Protein AF-A0A3N5HEP1-F1 (afdb_monomer)

Mean predicted aligned error: 3.65 Å

Nearest PDB structures (foldseek):
  3ty1-assembly1_C  TM=8.102E-01  e=4.196E-09  Klebsiella pneumoniae subsp. pneumoniae MGH 78578
  8h0h-assembly2_B  TM=2.321E-01  e=2.088E+00  Mycobacterium tuberculosis H37Rv
  5hal-assembly1_A  TM=2.487E-01  e=8.938E+00  Burkholderia vietnamiensis G4

Structure (mmCIF, N/CA/C/O backbone):
data_AF-A0A3N5HEP1-F1
#
_entry.id   AF-A0A3N5HEP1-F1
#
loop_
_atom_site.group_PDB
_atom_site.id
_atom_site.type_symbol
_atom_site.label_atom_id
_atom_site.label_alt_id
_atom_site.label_comp_id
_atom_site.label_asym_id
_atom_site.label_entity_id
_atom_site.label_seq_id
_atom_site.pdbx_PDB_ins_code
_atom_site.Cartn_x
_atom_site.Cartn_y
_atom_site.Cartn_z
_atom_site.occupancy
_atom_site.B_iso_or_equiv
_atom_site.auth_seq_id
_atom_site.auth_comp_id
_atom_site.auth_asym_id
_atom_site.auth_atom_id
_atom_site.pdbx_PDB_model_num
ATOM 1 N N . MET A 1 1 ? -7.846 20.100 8.680 1.00 41.81 1 MET A N 1
ATOM 2 C CA . MET A 1 1 ? -7.422 21.389 8.091 1.00 41.81 1 MET A CA 1
ATOM 3 C C . MET A 1 1 ? -6.287 21.100 7.137 1.00 41.81 1 MET A C 1
ATOM 5 O O . MET A 1 1 ? -5.329 20.473 7.566 1.00 41.81 1 MET A O 1
ATOM 9 N N . ILE A 1 2 ? -6.387 21.535 5.883 1.00 49.50 2 ILE A N 1
ATOM 10 C CA . ILE A 1 2 ? -5.214 21.637 5.010 1.00 49.50 2 ILE A CA 1
ATOM 11 C C . ILE A 1 2 ? -4.422 22.823 5.558 1.00 49.50 2 ILE A C 1
ATOM 13 O O . ILE A 1 2 ? -4.909 23.950 5.523 1.00 49.50 2 ILE A O 1
ATOM 17 N N . GLY A 1 3 ? -3.290 22.565 6.209 1.00 55.59 3 GLY A N 1
ATOM 18 C CA . GLY A 1 3 ? -2.446 23.644 6.713 1.00 55.59 3 GLY A CA 1
ATOM 19 C C . GLY A 1 3 ? -1.835 24.398 5.536 1.00 55.59 3 GLY A C 1
ATOM 20 O O . GLY A 1 3 ? -1.361 23.769 4.599 1.00 55.59 3 GLY A O 1
ATOM 21 N N . GLU A 1 4 ? -1.785 25.727 5.610 1.00 66.06 4 GLU A N 1
ATOM 22 C CA . GLU A 1 4 ? -1.248 26.642 4.581 1.00 66.06 4 GLU A CA 1
ATOM 23 C C . GLU A 1 4 ? 0.188 26.305 4.105 1.00 66.06 4 GLU A C 1
ATOM 25 O O . GLU A 1 4 ? 0.652 26.819 3.094 1.00 66.06 4 GLU A O 1
ATOM 30 N N . LYS A 1 5 ? 0.895 25.414 4.817 1.00 81.62 5 LYS A N 1
ATOM 31 C CA . LYS A 1 5 ? 2.284 25.003 4.559 1.00 81.62 5 LYS A CA 1
ATOM 32 C C . LYS A 1 5 ? 2.476 23.497 4.332 1.00 81.62 5 LYS A C 1
ATOM 34 O O . LYS A 1 5 ? 3.601 23.022 4.427 1.00 81.62 5 LYS A O 1
ATOM 39 N N . SER A 1 6 ? 1.415 22.721 4.100 1.00 87.88 6 SER A N 1
ATOM 40 C CA . SER A 1 6 ? 1.528 21.273 3.874 1.00 87.88 6 SER A CA 1
ATOM 41 C C . SER A 1 6 ? 0.640 20.823 2.722 1.00 87.88 6 SER A C 1
ATOM 43 O O . SER A 1 6 ? -0.542 21.152 2.683 1.00 87.88 6 SER A O 1
ATOM 45 N N . ALA A 1 7 ? 1.198 20.009 1.825 1.00 94.19 7 ALA A N 1
ATOM 46 C CA . ALA A 1 7 ? 0.461 19.344 0.750 1.00 94.19 7 ALA A CA 1
ATOM 47 C C . ALA A 1 7 ? -0.065 17.951 1.165 1.00 94.19 7 ALA A C 1
ATOM 49 O O . ALA A 1 7 ? -0.335 17.100 0.317 1.00 94.19 7 ALA A O 1
ATOM 50 N N . LEU A 1 8 ? -0.208 17.710 2.476 1.00 95.88 8 LEU A N 1
ATOM 51 C CA . LEU A 1 8 ? -0.770 16.485 3.040 1.00 95.88 8 LEU A CA 1
ATOM 52 C C . LEU A 1 8 ? -2.201 16.702 3.541 1.00 95.88 8 LEU A C 1
ATOM 54 O O . LEU A 1 8 ? -2.513 17.708 4.180 1.00 95.88 8 LEU A O 1
ATOM 58 N N . LEU A 1 9 ? -3.037 15.693 3.332 1.00 95.38 9 LEU A N 1
ATOM 59 C CA . LEU A 1 9 ? -4.421 15.613 3.775 1.00 95.38 9 LEU A CA 1
ATOM 60 C C . LEU A 1 9 ? -4.549 14.547 4.862 1.00 95.38 9 LEU A C 1
ATOM 62 O O . LEU A 1 9 ? -4.131 13.407 4.662 1.00 95.38 9 LEU A O 1
ATOM 66 N N . ASP A 1 10 ? -5.155 14.903 5.992 1.00 96.00 10 ASP A N 1
ATOM 67 C CA . ASP A 1 10 ? -5.641 13.925 6.965 1.00 96.00 10 ASP A CA 1
ATOM 68 C C . ASP A 1 10 ? -7.043 13.463 6.547 1.00 96.00 10 ASP A C 1
ATOM 70 O O . ASP A 1 10 ? -7.948 14.280 6.354 1.00 96.00 10 ASP A O 1
ATOM 74 N N . VAL A 1 11 ? -7.223 12.152 6.414 1.00 96.50 11 VAL A N 1
ATOM 75 C CA . VAL A 1 11 ? -8.474 11.514 6.000 1.00 96.50 11 VAL A CA 1
ATOM 76 C C . VAL A 1 11 ? -8.867 10.494 7.065 1.00 96.50 11 VAL A C 1
ATOM 78 O O . VAL A 1 11 ? -8.075 9.636 7.446 1.00 96.50 11 VAL A O 1
ATOM 81 N N . SER A 1 12 ? -10.106 10.578 7.544 1.00 96.69 12 SER A N 1
ATOM 82 C CA . SER A 1 12 ? -10.679 9.642 8.514 1.00 96.69 12 SER A CA 1
ATOM 83 C C . SER A 1 12 ? -11.993 9.114 7.961 1.00 96.69 12 SER A C 1
ATOM 85 O O . SER A 1 12 ? -12.834 9.892 7.514 1.00 96.69 12 SER A O 1
ATOM 87 N N . LEU A 1 13 ? -12.201 7.805 8.063 1.00 97.50 13 LEU A N 1
ATOM 88 C CA . LEU A 1 13 ? -13.481 7.162 7.788 1.00 97.50 13 LEU A CA 1
ATOM 89 C C . LEU A 1 13 ? -13.947 6.413 9.033 1.00 97.50 13 LEU A C 1
ATOM 91 O O . LEU A 1 13 ? -13.154 5.755 9.704 1.00 97.50 13 LEU A O 1
ATOM 95 N N . ARG A 1 14 ? -15.239 6.523 9.337 1.00 97.88 14 ARG A N 1
ATOM 96 C CA . ARG A 1 14 ? -15.904 5.805 10.423 1.00 97.88 14 ARG A CA 1
ATOM 97 C C . ARG A 1 14 ? -17.139 5.103 9.873 1.00 97.88 14 ARG A C 1
ATOM 99 O O . ARG A 1 14 ? -17.912 5.710 9.138 1.00 97.88 14 ARG A O 1
ATOM 106 N N . VAL A 1 15 ? -17.316 3.844 10.256 1.00 98.25 15 VAL A N 1
ATOM 107 C CA . VAL A 1 15 ? -18.503 3.039 9.959 1.00 98.25 15 VAL A CA 1
ATOM 108 C C . VAL A 1 15 ? -19.180 2.693 11.274 1.00 98.25 15 VAL A C 1
ATOM 110 O O . VAL A 1 15 ? -18.545 2.115 12.154 1.00 98.25 15 VAL A O 1
ATOM 113 N N . ASP A 1 16 ? -20.460 3.026 11.398 1.00 98.44 16 ASP A N 1
ATOM 114 C CA . ASP A 1 16 ? -21.294 2.694 12.551 1.00 98.44 16 ASP A CA 1
ATOM 115 C C . ASP A 1 16 ? -22.290 1.592 12.165 1.00 98.44 16 ASP A C 1
ATOM 117 O O . ASP A 1 16 ? -23.089 1.757 11.239 1.00 98.44 16 ASP A O 1
ATOM 121 N N . ASN A 1 17 ? -22.271 0.459 12.873 1.00 98.62 17 ASN A N 1
ATOM 122 C CA . ASN A 1 17 ? -23.291 -0.568 12.692 1.00 98.62 17 ASN A CA 1
ATOM 123 C C . ASN A 1 17 ? -24.567 -0.163 13.441 1.00 98.62 17 ASN A C 1
ATOM 125 O O . ASN A 1 17 ? -24.707 -0.408 14.637 1.00 98.62 17 ASN A O 1
ATOM 129 N N . LEU A 1 18 ? -25.527 0.425 12.725 1.00 98.56 18 LEU A N 1
ATOM 130 C CA . LEU A 1 18 ? -26.812 0.856 13.293 1.00 98.56 18 LEU A CA 1
ATOM 131 C C . LEU A 1 18 ? -27.794 -0.301 13.571 1.00 98.56 18 LEU A C 1
ATOM 133 O O . LEU A 1 18 ? -28.908 -0.070 14.044 1.00 98.56 18 LEU A O 1
ATOM 137 N N . LYS A 1 19 ? -27.421 -1.550 13.269 1.00 98.44 19 LYS A N 1
ATOM 138 C CA . LYS A 1 19 ? -28.229 -2.734 13.592 1.00 98.44 19 LYS A CA 1
ATOM 139 C C . LYS A 1 19 ? -28.066 -3.106 15.068 1.00 98.44 19 LYS A C 1
ATOM 141 O O . LYS A 1 19 ? -27.145 -2.674 15.754 1.00 98.44 19 LYS A O 1
ATOM 146 N N . LYS A 1 20 ? -28.941 -4.001 15.534 1.00 98.25 20 LYS A N 1
ATOM 147 C CA . LYS A 1 20 ? -28.777 -4.721 16.812 1.00 98.25 20 LYS A CA 1
ATOM 148 C C . LYS A 1 20 ? -27.996 -6.035 16.667 1.00 98.25 20 LYS A C 1
ATOM 150 O O . LYS A 1 20 ? -27.670 -6.658 17.667 1.00 98.25 20 LYS A O 1
ATOM 155 N N . THR A 1 21 ? -27.725 -6.464 15.436 1.00 98.56 21 THR A N 1
ATOM 156 C CA . THR A 1 21 ? -27.017 -7.709 15.113 1.00 98.56 21 THR A CA 1
ATOM 157 C C . THR A 1 21 ? -25.620 -7.418 14.562 1.00 98.56 21 THR A C 1
ATOM 159 O O . THR A 1 21 ? -25.410 -6.324 14.027 1.00 98.56 21 THR A O 1
ATOM 162 N N . PRO A 1 22 ? -24.690 -8.387 14.615 1.00 98.50 22 PRO A N 1
ATOM 163 C CA . PRO A 1 22 ? -23.397 -8.267 13.952 1.00 98.50 22 PRO A CA 1
ATOM 164 C C . PRO A 1 22 ? -23.516 -7.992 12.445 1.00 98.50 22 PRO A C 1
ATOM 166 O O . PRO A 1 22 ? -24.492 -8.392 11.799 1.00 98.50 22 PRO A O 1
ATOM 169 N N . MET A 1 23 ? -22.518 -7.299 11.899 1.00 98.31 23 MET A N 1
ATOM 170 C CA . MET A 1 23 ? -22.383 -6.964 10.484 1.00 98.31 23 MET A CA 1
ATOM 171 C C . MET A 1 23 ? -20.961 -7.272 10.014 1.00 98.31 23 MET A C 1
ATOM 173 O O . MET A 1 23 ? -19.997 -6.781 10.594 1.00 98.31 23 MET A O 1
ATOM 177 N N . ASP A 1 24 ? -20.842 -8.033 8.932 1.00 98.19 24 ASP A N 1
ATOM 178 C CA . ASP A 1 24 ? -19.566 -8.233 8.249 1.00 98.19 24 ASP A CA 1
ATOM 179 C C . ASP A 1 24 ? -19.152 -6.936 7.533 1.00 98.19 24 ASP A C 1
ATOM 181 O O . ASP A 1 24 ? -19.945 -6.346 6.796 1.00 98.19 24 ASP A O 1
ATOM 185 N N . LEU A 1 25 ? -17.908 -6.502 7.731 1.00 97.38 25 LEU A N 1
ATOM 186 C CA . LEU A 1 25 ? -17.342 -5.284 7.159 1.00 97.38 25 LEU A CA 1
ATOM 187 C C . LEU A 1 25 ? -16.103 -5.602 6.311 1.00 97.38 25 LEU A C 1
ATOM 189 O O . LEU A 1 25 ? -15.081 -6.085 6.806 1.00 97.38 25 LEU A O 1
ATOM 193 N N . MET A 1 26 ? -16.178 -5.246 5.029 1.00 97.38 26 MET A N 1
ATOM 194 C CA . MET A 1 26 ? -15.026 -5.157 4.134 1.00 97.38 26 MET A CA 1
ATOM 195 C C . MET A 1 26 ? -14.810 -3.706 3.727 1.00 97.38 26 MET A C 1
ATOM 197 O O . MET A 1 26 ? -15.746 -3.036 3.293 1.00 97.38 26 MET A O 1
ATOM 201 N N . TYR A 1 27 ? -13.577 -3.232 3.858 1.00 96.94 27 TYR A N 1
ATOM 202 C CA . TYR A 1 27 ? -13.192 -1.887 3.466 1.00 96.94 27 TYR A CA 1
ATOM 203 C C . TYR A 1 27 ? -11.783 -1.876 2.873 1.00 96.94 27 TYR A C 1
ATOM 205 O O . TYR A 1 27 ? -10.905 -2.615 3.323 1.00 96.94 27 TYR A O 1
ATOM 213 N N . LEU A 1 28 ? -11.586 -1.003 1.883 1.00 97.38 28 LEU A N 1
ATOM 214 C CA . LEU A 1 28 ? -10.317 -0.723 1.224 1.00 97.38 28 LEU A CA 1
ATOM 215 C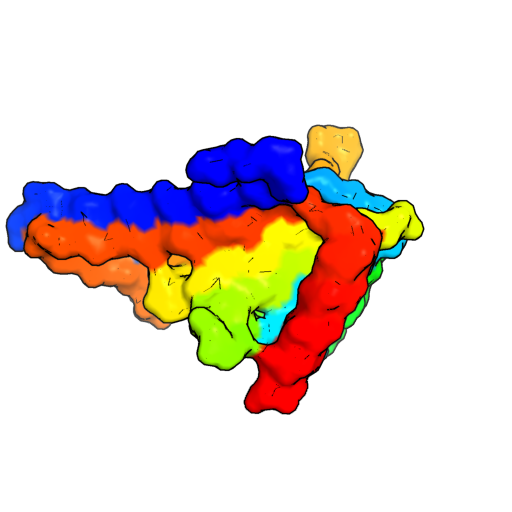 C . LEU A 1 28 ? -10.235 0.780 0.922 1.00 97.38 28 LEU A C 1
ATOM 217 O O . LEU A 1 28 ? -11.071 1.315 0.195 1.00 97.38 28 LEU A O 1
ATOM 221 N N . ALA A 1 29 ? -9.224 1.465 1.455 1.00 96.62 29 ALA A N 1
ATOM 222 C CA . ALA A 1 29 ? -8.974 2.879 1.173 1.00 96.62 29 ALA A CA 1
ATOM 223 C C . ALA A 1 29 ? -8.183 3.053 -0.134 1.00 96.62 29 ALA A C 1
ATOM 225 O O . ALA A 1 29 ? -6.955 3.100 -0.128 1.00 96.62 29 ALA A O 1
ATOM 226 N N . HIS A 1 30 ? -8.898 3.153 -1.253 1.00 95.56 30 HIS A N 1
ATOM 227 C CA . HIS A 1 30 ? -8.328 3.128 -2.603 1.00 95.56 30 HIS A CA 1
ATOM 228 C C . HIS A 1 30 ? -7.786 4.499 -3.078 1.00 95.56 30 HIS A C 1
ATOM 230 O O . HIS A 1 30 ? -8.341 5.129 -3.979 1.00 95.56 30 HIS A O 1
ATOM 236 N N . ALA A 1 31 ? -6.707 4.990 -2.463 1.00 95.62 31 ALA A N 1
ATOM 237 C CA . ALA A 1 31 ? -6.086 6.285 -2.782 1.00 95.62 31 ALA A CA 1
ATOM 238 C C . ALA A 1 31 ? -5.029 6.195 -3.907 1.00 95.62 31 ALA A C 1
ATOM 240 O O . ALA A 1 31 ? -3.850 5.965 -3.643 1.00 95.62 31 ALA A O 1
ATOM 241 N N . ASN A 1 32 ? -5.445 6.376 -5.163 1.00 97.25 32 ASN A N 1
ATOM 242 C CA . ASN A 1 32 ? -4.552 6.278 -6.324 1.00 97.25 32 ASN A CA 1
ATOM 243 C C . ASN A 1 32 ? -3.726 7.549 -6.566 1.00 97.25 32 ASN A C 1
ATOM 245 O O . ASN A 1 32 ? -4.242 8.663 -6.482 1.00 97.25 32 ASN A O 1
ATOM 249 N N . PHE A 1 33 ? -2.478 7.350 -6.979 1.00 97.62 33 PHE A N 1
ATOM 250 C CA . PHE A 1 33 ? -1.546 8.365 -7.463 1.00 97.62 33 PHE A CA 1
ATOM 251 C C . PHE A 1 33 ? -1.117 8.035 -8.893 1.00 97.62 33 PHE A C 1
ATOM 253 O O . PHE A 1 33 ? -1.382 6.940 -9.394 1.00 97.62 33 PHE A O 1
ATOM 260 N N . ARG A 1 34 ? -0.431 8.972 -9.550 1.00 96.75 34 ARG A N 1
ATOM 261 C CA . ARG A 1 34 ? 0.192 8.718 -10.851 1.00 96.75 34 ARG A CA 1
ATOM 262 C C . ARG A 1 34 ? 1.559 8.039 -10.649 1.00 96.75 34 ARG A C 1
ATOM 264 O O . ARG A 1 34 ? 2.386 8.605 -9.930 1.00 96.75 34 ARG A O 1
ATOM 271 N N . PRO A 1 35 ? 1.834 6.888 -11.288 1.00 96.31 35 PRO A N 1
ATOM 272 C CA . PRO A 1 35 ? 3.166 6.303 -11.330 1.00 96.31 35 PRO A CA 1
ATOM 273 C C . PRO A 1 35 ? 4.175 7.302 -11.901 1.00 96.31 35 PRO A C 1
ATOM 275 O O . PRO A 1 35 ? 3.907 7.969 -12.903 1.00 96.31 35 PRO A O 1
ATOM 278 N N . ALA A 1 36 ? 5.328 7.438 -11.257 1.00 96.50 36 ALA A N 1
ATOM 279 C CA . ALA A 1 36 ? 6.433 8.226 -11.785 1.00 96.50 36 ALA A CA 1
ATOM 280 C C . ALA A 1 36 ? 7.449 7.283 -12.426 1.00 96.50 36 ALA A C 1
ATOM 282 O O . ALA A 1 36 ? 7.978 6.410 -11.741 1.00 96.50 36 ALA A O 1
ATOM 283 N N . ASP A 1 37 ? 7.745 7.473 -13.712 1.00 96.62 37 ASP A N 1
ATOM 284 C CA . ASP A 1 37 ? 8.822 6.736 -14.375 1.00 96.62 37 ASP A CA 1
ATOM 285 C C . ASP A 1 37 ? 10.131 6.924 -13.612 1.00 96.62 37 ASP A C 1
ATOM 287 O O . ASP A 1 37 ? 10.480 8.046 -13.232 1.00 96.62 37 ASP A O 1
ATOM 291 N N . ASN A 1 38 ? 10.850 5.823 -13.389 1.00 97.06 38 ASN A N 1
ATOM 292 C CA . ASN A 1 38 ? 12.053 5.762 -12.557 1.00 97.06 38 ASN A CA 1
ATOM 293 C C . ASN A 1 38 ? 11.830 6.121 -11.075 1.00 97.06 38 ASN A C 1
ATOM 295 O O . ASN A 1 38 ? 12.803 6.314 -10.340 1.00 97.06 38 ASN A O 1
ATOM 299 N N . GLY A 1 39 ? 10.575 6.223 -10.634 1.00 97.50 39 GLY A N 1
ATOM 300 C CA . GLY A 1 39 ? 10.217 6.441 -9.240 1.00 97.50 39 GLY A CA 1
ATOM 301 C C . GLY A 1 39 ? 10.527 5.221 -8.375 1.00 97.50 39 GLY A C 1
ATOM 302 O O . GLY A 1 39 ? 10.516 4.086 -8.853 1.00 97.50 39 GLY A O 1
ATOM 303 N N . GLU A 1 40 ? 10.802 5.460 -7.096 1.00 98.19 40 GLU A N 1
ATOM 304 C CA . GLU A 1 40 ? 11.212 4.433 -6.137 1.00 98.19 40 GLU A CA 1
ATOM 305 C C . GLU A 1 40 ? 10.191 4.279 -5.005 1.00 98.19 40 GLU A C 1
ATOM 307 O O . GLU A 1 40 ? 9.807 5.252 -4.353 1.00 98.19 40 GLU A O 1
ATOM 312 N N . LEU A 1 41 ? 9.764 3.045 -4.743 1.00 98.25 41 LEU A N 1
ATOM 313 C CA . LEU A 1 41 ? 8.848 2.704 -3.664 1.00 98.25 41 LEU A CA 1
ATOM 314 C C . LEU A 1 41 ? 9.610 2.426 -2.372 1.00 98.25 41 LEU A C 1
ATOM 316 O O . LEU A 1 41 ? 10.366 1.459 -2.261 1.00 98.25 41 LEU A O 1
ATOM 320 N N . VAL A 1 42 ? 9.322 3.225 -1.348 1.00 98.44 42 VAL A N 1
ATOM 321 C CA . VAL A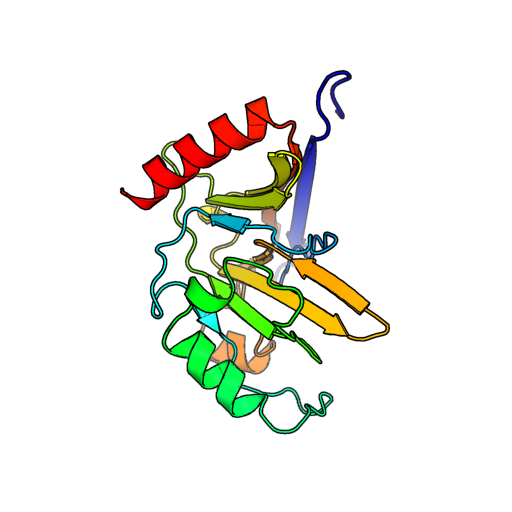 1 42 ? 9.907 3.079 -0.013 1.00 98.44 42 VAL A CA 1
ATOM 322 C C . VAL A 1 42 ? 8.799 2.869 1.004 1.00 98.44 42 VAL A C 1
ATOM 324 O O . VAL A 1 42 ? 7.856 3.653 1.076 1.00 98.44 42 VAL A O 1
ATOM 327 N N . TYR A 1 43 ? 8.866 1.783 1.773 1.00 98.31 43 TYR A N 1
ATOM 328 C CA . TYR A 1 43 ? 7.818 1.437 2.731 1.00 98.31 43 TYR A CA 1
ATOM 329 C C . TYR A 1 43 ? 8.328 0.591 3.902 1.00 98.31 43 TYR A C 1
ATOM 331 O O . TYR A 1 43 ? 9.424 0.028 3.878 1.00 98.31 43 TYR A O 1
ATOM 339 N N . THR A 1 44 ? 7.514 0.556 4.954 1.00 98.06 44 THR A N 1
ATOM 340 C CA . THR A 1 44 ? 7.860 0.028 6.291 1.00 98.06 44 THR A CA 1
ATOM 341 C C . THR A 1 44 ? 7.836 -1.497 6.417 1.00 98.06 44 THR A C 1
ATOM 343 O O . THR A 1 44 ? 8.380 -2.036 7.377 1.00 98.06 44 THR A O 1
ATOM 346 N N . ALA A 1 45 ? 7.244 -2.221 5.465 1.00 97.25 45 ALA A N 1
ATOM 347 C CA . ALA A 1 45 ? 7.296 -3.684 5.463 1.00 97.25 45 ALA A CA 1
ATOM 348 C C . ALA A 1 45 ? 8.694 -4.205 5.067 1.00 97.25 45 ALA A C 1
ATOM 350 O O . ALA A 1 45 ? 9.387 -3.558 4.277 1.00 97.25 45 ALA A O 1
ATOM 351 N N . PRO A 1 46 ? 9.107 -5.394 5.545 1.00 95.94 46 PRO A N 1
ATOM 352 C CA . PRO A 1 46 ? 10.268 -6.099 5.013 1.00 95.94 46 PRO A CA 1
ATOM 353 C C . PRO A 1 46 ? 10.138 -6.356 3.510 1.00 95.94 46 PRO A C 1
ATOM 355 O O . PRO A 1 46 ? 9.054 -6.632 3.001 1.00 95.94 46 PRO A O 1
ATOM 358 N N . TYR A 1 47 ? 11.256 -6.298 2.793 1.00 95.69 47 TYR A N 1
ATOM 359 C CA . TYR A 1 47 ? 11.294 -6.512 1.343 1.00 95.69 47 TYR A CA 1
ATOM 360 C C . TYR A 1 47 ? 11.488 -7.995 1.018 1.00 95.69 47 TYR A C 1
ATOM 362 O O . TYR A 1 47 ? 12.439 -8.377 0.345 1.00 95.69 47 TYR A O 1
ATOM 370 N N . THR A 1 48 ? 10.609 -8.839 1.554 1.00 96.25 48 THR A N 1
ATOM 371 C CA . THR A 1 48 ? 10.675 -10.295 1.383 1.00 96.25 48 THR A CA 1
ATOM 372 C C . THR A 1 48 ? 9.401 -10.823 0.734 1.00 96.25 48 THR A C 1
ATOM 374 O O . THR A 1 48 ? 8.344 -10.193 0.826 1.00 96.25 48 THR A O 1
ATOM 377 N N . ALA A 1 49 ? 9.497 -11.977 0.071 1.00 95.69 49 ALA A N 1
ATOM 378 C CA . ALA A 1 49 ? 8.362 -12.622 -0.592 1.00 95.69 49 ALA A CA 1
ATOM 379 C C . ALA A 1 49 ? 7.239 -12.985 0.396 1.00 95.69 49 ALA A C 1
ATOM 381 O O . ALA A 1 49 ? 6.062 -13.004 0.035 1.00 95.69 49 ALA A O 1
ATOM 382 N N . GLU A 1 50 ? 7.586 -13.230 1.661 1.00 96.12 50 GLU A N 1
ATOM 383 C CA . GLU A 1 50 ? 6.623 -13.504 2.722 1.00 96.12 50 GLU A CA 1
ATOM 384 C C . GLU A 1 50 ? 5.832 -12.251 3.072 1.00 96.12 50 GLU A C 1
ATOM 386 O O . GLU A 1 50 ? 4.619 -12.342 3.195 1.00 96.12 50 GLU A O 1
ATOM 391 N N . ALA A 1 51 ? 6.486 -11.094 3.211 1.00 96.31 51 ALA A N 1
ATOM 392 C CA . ALA A 1 51 ? 5.833 -9.849 3.616 1.00 96.31 51 ALA A CA 1
ATOM 393 C C . ALA A 1 51 ? 5.150 -9.108 2.455 1.00 96.31 51 ALA A C 1
ATOM 395 O O . ALA A 1 51 ? 4.261 -8.295 2.696 1.00 96.31 51 ALA A O 1
ATOM 396 N N . VAL A 1 52 ? 5.555 -9.359 1.207 1.00 97.25 52 VAL A N 1
ATOM 397 C CA . VAL A 1 52 ? 5.064 -8.667 0.006 1.00 97.25 52 VAL A CA 1
ATOM 398 C C . VAL A 1 52 ? 4.577 -9.708 -0.994 1.00 97.25 52 VAL A C 1
ATOM 400 O O . VAL A 1 52 ? 5.329 -10.196 -1.835 1.00 97.25 52 VAL A O 1
ATOM 403 N N . ARG A 1 53 ? 3.298 -10.068 -0.892 1.00 96.56 53 ARG A N 1
ATOM 404 C CA . ARG A 1 53 ? 2.716 -11.190 -1.635 1.00 96.56 53 ARG A CA 1
ATOM 405 C C . ARG A 1 53 ? 1.895 -10.684 -2.806 1.00 96.56 53 ARG A C 1
ATOM 407 O O . ARG A 1 53 ? 0.868 -10.043 -2.606 1.00 96.56 53 ARG A O 1
ATOM 414 N N . VAL A 1 54 ? 2.308 -11.006 -4.025 1.00 95.94 54 VAL A N 1
ATOM 415 C CA . VAL A 1 54 ? 1.517 -10.714 -5.227 1.00 95.94 54 VAL A CA 1
ATOM 416 C C . VAL A 1 54 ? 0.297 -11.638 -5.331 1.00 95.94 54 VAL A C 1
ATOM 418 O O . VAL A 1 54 ? 0.372 -12.833 -5.020 1.00 95.94 54 VAL A O 1
ATOM 421 N N . ARG A 1 55 ? -0.841 -11.098 -5.778 1.00 94.12 55 ARG A N 1
ATOM 422 C CA . ARG A 1 55 ? -2.035 -11.882 -6.111 1.00 94.12 55 ARG A CA 1
ATOM 423 C C . ARG A 1 55 ? -1.706 -12.800 -7.285 1.00 94.12 55 ARG A C 1
ATOM 425 O O . ARG A 1 55 ? -1.363 -12.330 -8.362 1.00 94.12 55 ARG A O 1
ATOM 432 N N . ARG A 1 56 ? -1.850 -14.110 -7.079 1.00 88.50 56 ARG A N 1
ATOM 433 C CA . ARG A 1 56 ? -1.625 -15.122 -8.127 1.00 88.50 56 ARG A CA 1
ATOM 434 C C . ARG A 1 56 ? -2.890 -15.496 -8.895 1.00 88.50 56 ARG A C 1
ATOM 436 O O . ARG A 1 56 ? -2.797 -16.058 -9.979 1.00 88.50 56 ARG A O 1
ATOM 443 N N . SER A 1 57 ? -4.063 -15.225 -8.326 1.00 86.00 57 SER A N 1
ATOM 444 C CA . SER A 1 57 ? -5.324 -15.417 -9.030 1.00 86.00 57 SER A CA 1
ATOM 445 C C . SER A 1 57 ? -5.482 -14.333 -10.104 1.00 86.00 57 SER A C 1
ATOM 447 O O . SER A 1 57 ? -5.168 -13.157 -9.888 1.00 86.00 57 SER A O 1
ATOM 449 N N . ILE A 1 58 ? -5.968 -14.740 -11.275 1.00 84.38 58 ILE A N 1
ATOM 450 C CA . ILE A 1 58 ? -6.348 -13.830 -12.355 1.00 84.38 58 ILE A CA 1
ATOM 451 C C . ILE A 1 58 ? -7.879 -13.767 -12.334 1.00 84.38 58 ILE A C 1
ATOM 453 O O . ILE A 1 58 ? -8.524 -14.785 -12.602 1.00 84.38 58 ILE A O 1
ATOM 457 N N . PRO A 1 59 ? -8.487 -12.629 -11.953 1.00 81.19 59 PRO A N 1
ATOM 458 C CA . PRO A 1 59 ? -9.935 -12.477 -11.958 1.00 81.19 59 PRO A CA 1
ATOM 459 C C . PRO A 1 59 ? -10.522 -12.776 -13.339 1.00 81.19 59 PRO A C 1
ATOM 461 O O . PRO A 1 59 ? -9.976 -12.351 -14.350 1.00 81.19 59 PRO A O 1
ATOM 464 N N . GLY A 1 60 ? -11.673 -13.450 -13.396 1.00 81.31 60 GLY A N 1
ATOM 465 C CA . GLY A 1 60 ? -12.246 -13.920 -14.668 1.00 81.31 60 GLY A CA 1
ATOM 466 C C . GLY A 1 60 ? -12.646 -12.829 -15.674 1.00 81.31 60 GLY A C 1
ATOM 467 O O . GLY A 1 60 ? -12.937 -13.150 -16.818 1.00 81.31 60 GLY A O 1
ATOM 468 N N . HIS A 1 61 ? -12.667 -11.555 -15.269 1.00 78.81 61 HIS A N 1
ATOM 469 C CA . HIS A 1 61 ? -12.913 -10.410 -16.155 1.00 78.81 61 HIS A CA 1
ATOM 470 C C . HIS A 1 61 ? -11.623 -9.804 -16.734 1.00 78.81 61 HIS A C 1
ATOM 472 O O . HIS A 1 61 ? -11.687 -8.846 -17.501 1.00 78.81 61 HIS A O 1
ATOM 478 N N . ILE A 1 62 ? -10.457 -10.334 -16.360 1.00 80.06 62 ILE A N 1
ATOM 479 C CA . ILE A 1 62 ? -9.145 -9.847 -16.774 1.00 80.06 62 ILE A CA 1
ATOM 480 C C . ILE A 1 62 ? -8.568 -10.798 -17.824 1.00 80.06 62 ILE A C 1
ATOM 482 O O . ILE A 1 62 ? -8.463 -12.000 -17.591 1.00 80.06 62 ILE A O 1
ATOM 486 N N . THR A 1 63 ? -8.169 -10.252 -18.975 1.00 83.69 63 THR A N 1
ATOM 487 C CA . THR A 1 63 ? -7.519 -11.005 -20.061 1.00 83.69 63 THR A CA 1
ATOM 488 C C . THR A 1 63 ? -6.091 -10.495 -20.244 1.00 83.69 63 THR A C 1
ATOM 490 O O . THR A 1 63 ? -5.890 -9.499 -20.939 1.00 83.69 63 THR A O 1
ATOM 493 N N . PRO A 1 64 ? -5.095 -11.113 -19.592 1.00 87.12 64 PRO A N 1
ATOM 494 C CA . PRO A 1 64 ? -3.726 -10.635 -19.666 1.00 87.12 64 PRO A CA 1
ATOM 495 C C . PRO A 1 64 ? -3.032 -11.043 -20.969 1.00 87.12 64 PRO A C 1
ATOM 497 O O . PRO A 1 64 ? -3.403 -12.021 -21.624 1.00 87.12 64 PRO A O 1
ATOM 500 N N . LYS A 1 65 ? -1.979 -10.304 -21.324 1.00 87.31 65 LYS A N 1
ATOM 501 C CA . LYS A 1 65 ? -1.082 -10.652 -22.433 1.00 87.31 65 LYS A CA 1
ATOM 502 C C . LYS A 1 65 ? -0.207 -11.870 -22.074 1.00 87.31 65 LYS A C 1
ATOM 504 O O . LYS A 1 65 ? -0.003 -12.151 -20.889 1.00 87.31 65 LYS A O 1
ATOM 509 N N . PRO A 1 66 ? 0.346 -12.587 -23.073 1.00 90.00 66 PRO A N 1
ATOM 510 C CA . PRO A 1 66 ? 1.373 -13.602 -22.830 1.00 90.00 66 PRO A CA 1
ATOM 511 C C . PRO A 1 66 ? 2.540 -13.036 -22.006 1.00 90.00 66 PRO A C 1
ATOM 513 O O . PRO A 1 66 ? 2.919 -11.884 -22.208 1.00 90.00 66 PRO A O 1
ATOM 516 N N . GLY A 1 67 ? 3.108 -13.828 -21.093 1.00 89.94 67 GLY A N 1
ATOM 517 C CA . GLY A 1 67 ? 4.185 -13.389 -20.194 1.00 89.94 67 GLY A CA 1
ATOM 518 C C . GLY A 1 67 ? 3.705 -12.877 -18.830 1.00 89.94 67 GLY A C 1
ATOM 519 O O . GLY A 1 67 ? 4.498 -12.761 -17.898 1.00 89.94 67 GLY A O 1
ATOM 520 N N . TYR A 1 68 ? 2.412 -12.571 -18.679 1.00 91.38 68 TYR A N 1
ATOM 521 C CA . TYR A 1 68 ? 1.873 -12.045 -17.423 1.00 91.38 68 TYR A CA 1
ATOM 522 C C . TYR A 1 68 ? 1.933 -13.050 -16.253 1.00 91.38 68 TYR A C 1
ATOM 524 O O . TYR A 1 68 ? 2.357 -12.653 -15.168 1.00 91.38 68 TYR A O 1
ATOM 532 N N . PRO A 1 69 ? 1.576 -14.345 -16.411 1.00 90.75 69 PRO A N 1
ATOM 533 C CA . PRO A 1 69 ? 1.758 -15.325 -15.336 1.00 90.75 69 PRO A CA 1
ATOM 534 C C . PRO A 1 69 ? 3.221 -15.485 -14.903 1.00 90.75 69 PRO A C 1
ATOM 536 O O . PRO A 1 69 ? 3.492 -15.622 -13.709 1.00 90.75 69 PRO A O 1
ATOM 539 N N . GLU A 1 70 ? 4.159 -15.443 -15.850 1.00 92.62 70 GLU A N 1
ATOM 540 C CA . GLU A 1 70 ? 5.599 -15.505 -15.594 1.00 92.62 70 GLU A CA 1
ATOM 541 C C . GLU A 1 70 ? 6.059 -14.277 -14.808 1.00 92.62 70 GLU A C 1
ATOM 543 O O . GLU A 1 70 ? 6.760 -14.417 -13.808 1.00 92.62 70 GLU A O 1
ATOM 548 N N . PHE A 1 71 ? 5.578 -13.091 -15.186 1.00 92.81 71 PHE A N 1
ATOM 549 C CA . PHE A 1 71 ? 5.840 -11.852 -14.460 1.00 92.81 71 PHE A CA 1
ATOM 550 C C . PHE A 1 71 ? 5.298 -11.890 -13.023 1.00 92.81 71 PHE A C 1
ATOM 552 O O . PHE A 1 71 ? 6.004 -11.534 -12.079 1.00 92.81 71 PHE A O 1
ATOM 559 N N . LEU A 1 72 ? 4.074 -12.394 -12.813 1.00 94.12 72 LEU A N 1
ATOM 560 C CA . LEU A 1 72 ? 3.539 -12.601 -11.462 1.00 94.12 72 LEU A CA 1
ATOM 561 C C . LEU A 1 72 ? 4.381 -13.602 -10.661 1.00 94.12 72 LEU A C 1
ATOM 563 O O . LEU A 1 72 ? 4.582 -13.409 -9.463 1.00 94.12 72 LEU A O 1
ATOM 567 N N . ALA A 1 73 ? 4.870 -14.671 -11.290 1.00 94.44 73 ALA A N 1
ATOM 568 C CA . ALA A 1 73 ? 5.738 -15.641 -10.628 1.00 94.44 73 ALA A CA 1
ATOM 569 C C . ALA A 1 73 ? 7.083 -15.015 -10.226 1.00 94.44 73 ALA A C 1
ATOM 571 O O . ALA A 1 73 ? 7.555 -15.256 -9.113 1.00 94.44 73 ALA A O 1
ATOM 572 N N . GLU A 1 74 ? 7.656 -14.172 -11.085 1.00 94.75 74 GLU A N 1
ATOM 573 C CA . GLU A 1 74 ? 8.890 -13.436 -10.815 1.00 94.75 74 GLU A CA 1
ATOM 574 C C . GLU A 1 74 ? 8.716 -12.466 -9.640 1.00 94.75 74 GLU A C 1
ATOM 576 O O . GLU A 1 74 ? 9.477 -12.522 -8.674 1.00 94.75 74 GLU A O 1
ATOM 581 N N . LEU A 1 75 ? 7.645 -11.665 -9.647 1.00 94.88 75 LEU A N 1
ATOM 582 C CA . LEU A 1 75 ? 7.289 -10.777 -8.536 1.00 94.88 75 LEU A CA 1
ATOM 583 C C . LEU A 1 75 ? 7.036 -11.542 -7.233 1.00 94.88 75 LEU A C 1
ATOM 585 O O . LEU A 1 75 ? 7.360 -11.048 -6.154 1.00 94.88 75 LEU A O 1
ATOM 589 N N . ALA A 1 76 ? 6.454 -12.741 -7.318 1.00 95.06 76 ALA A N 1
ATOM 590 C CA . ALA A 1 76 ? 6.206 -13.576 -6.149 1.00 95.06 76 ALA A CA 1
ATOM 591 C C . ALA A 1 76 ? 7.496 -14.130 -5.532 1.00 95.06 76 ALA A C 1
ATOM 593 O O . ALA A 1 76 ? 7.513 -14.402 -4.335 1.00 95.06 76 ALA A O 1
ATOM 594 N N . ALA A 1 77 ? 8.537 -14.345 -6.338 1.00 95.44 77 ALA A N 1
ATOM 595 C CA . ALA A 1 77 ? 9.839 -14.812 -5.873 1.00 95.44 77 ALA A CA 1
ATOM 596 C C . ALA A 1 77 ? 10.732 -13.651 -5.411 1.00 95.44 77 ALA A C 1
ATOM 598 O O . ALA A 1 77 ? 11.453 -13.781 -4.423 1.00 95.44 77 ALA A O 1
ATOM 599 N N . ASN A 1 78 ? 10.671 -12.516 -6.108 1.00 94.56 78 ASN A N 1
ATOM 600 C CA . ASN A 1 78 ? 11.487 -11.342 -5.845 1.00 94.56 78 ASN A CA 1
ATOM 601 C C . ASN A 1 78 ? 10.643 -10.054 -5.902 1.00 94.56 78 ASN A C 1
ATOM 603 O O . ASN A 1 78 ? 10.578 -9.385 -6.937 1.00 94.56 78 ASN A O 1
ATOM 607 N N . PRO A 1 79 ? 10.032 -9.639 -4.778 1.00 91.44 79 PRO A N 1
ATOM 608 C CA . PRO A 1 79 ? 9.212 -8.436 -4.758 1.00 91.44 79 PRO A CA 1
ATOM 609 C C . PRO A 1 79 ? 10.022 -7.149 -4.957 1.00 91.44 79 PRO A C 1
ATOM 611 O O . PRO A 1 79 ? 9.417 -6.111 -5.182 1.00 91.44 79 PRO A O 1
ATOM 614 N N . VAL A 1 80 ? 11.357 -7.165 -4.915 1.00 93.25 80 VAL A N 1
ATOM 615 C CA . VAL A 1 80 ? 12.166 -5.949 -5.131 1.00 93.25 80 VAL A CA 1
ATOM 616 C C . VAL A 1 80 ? 12.068 -5.441 -6.575 1.00 93.25 80 VAL A C 1
ATOM 618 O O . VAL A 1 80 ? 12.237 -4.249 -6.816 1.00 93.25 80 VAL A O 1
ATOM 621 N N . ILE A 1 81 ? 11.703 -6.303 -7.532 1.00 91.75 81 ILE A N 1
ATOM 622 C CA . ILE A 1 81 ? 11.581 -5.950 -8.958 1.00 91.75 81 ILE A CA 1
ATOM 623 C C . ILE A 1 81 ? 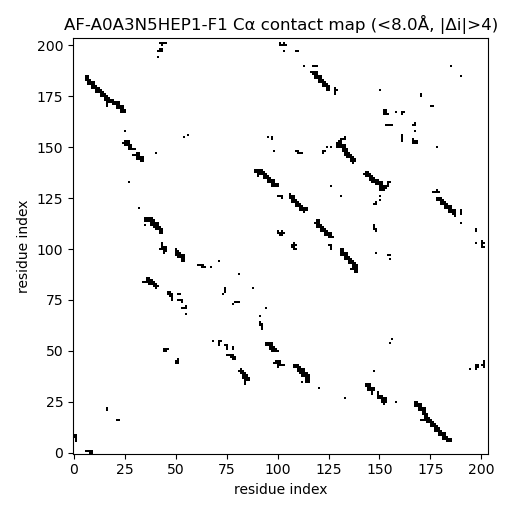10.651 -4.750 -9.184 1.00 91.75 81 ILE A C 1
ATOM 625 O O . ILE A 1 81 ? 10.952 -3.893 -10.004 1.00 91.75 81 ILE A O 1
ATOM 629 N N . HIS A 1 82 ? 9.550 -4.643 -8.432 1.00 91.44 82 HIS A N 1
ATOM 630 C CA . HIS A 1 82 ? 8.586 -3.546 -8.596 1.00 91.44 82 HIS A CA 1
ATOM 631 C C . HIS A 1 82 ? 8.883 -2.312 -7.732 1.00 91.44 82 HIS A C 1
ATOM 633 O O . HIS A 1 82 ? 8.040 -1.419 -7.638 1.00 91.44 82 HIS A O 1
ATOM 639 N N . HIS A 1 83 ? 10.032 -2.251 -7.049 1.00 94.38 83 HIS A N 1
ATOM 640 C CA . HIS A 1 83 ? 10.379 -1.088 -6.222 1.00 94.38 83 HIS A CA 1
ATOM 641 C C . HIS A 1 83 ? 10.854 0.090 -7.040 1.00 94.38 83 HIS A C 1
ATOM 643 O O . HIS A 1 83 ? 10.663 1.218 -6.605 1.00 94.38 83 HIS A O 1
ATOM 649 N N . ARG A 1 84 ? 11.419 -0.151 -8.219 1.00 95.44 84 ARG A N 1
ATOM 650 C CA . ARG A 1 84 ? 11.710 0.899 -9.183 1.00 95.44 84 ARG A CA 1
ATOM 651 C C . ARG A 1 84 ? 10.736 0.774 -10.342 1.00 95.44 84 ARG A C 1
ATOM 653 O O . ARG A 1 84 ? 10.633 -0.280 -10.962 1.00 95.44 84 ARG A O 1
ATOM 660 N N . LEU A 1 85 ? 10.000 1.844 -10.609 1.00 94.00 85 LEU A N 1
ATOM 661 C CA . LEU A 1 85 ? 9.004 1.888 -11.674 1.00 94.00 85 LEU A CA 1
ATOM 662 C C . LEU A 1 85 ? 9.696 2.170 -13.009 1.00 94.00 85 LEU A C 1
ATOM 664 O O . LEU A 1 85 ? 9.575 3.261 -13.567 1.00 94.00 85 LEU A O 1
ATOM 668 N N . GLU A 1 86 ? 10.472 1.194 -13.480 1.00 92.50 86 GLU A N 1
ATOM 669 C CA . GLU A 1 86 ? 11.077 1.247 -14.811 1.00 92.50 86 GLU A CA 1
ATOM 670 C C . GLU A 1 86 ? 9.966 1.370 -15.871 1.00 92.50 86 GLU A C 1
ATOM 672 O O . GLU A 1 86 ? 8.946 0.678 -15.758 1.00 92.50 86 GLU A O 1
ATOM 677 N N . PRO A 1 87 ? 10.105 2.246 -16.881 1.00 87.56 87 PRO A N 1
ATOM 678 C CA . PRO A 1 87 ? 9.085 2.435 -17.917 1.00 87.56 87 PRO A CA 1
ATOM 679 C C . PRO A 1 87 ? 8.694 1.141 -18.644 1.00 87.56 87 PRO A C 1
ATOM 681 O O . PRO A 1 87 ? 7.543 0.971 -19.042 1.00 87.56 87 PRO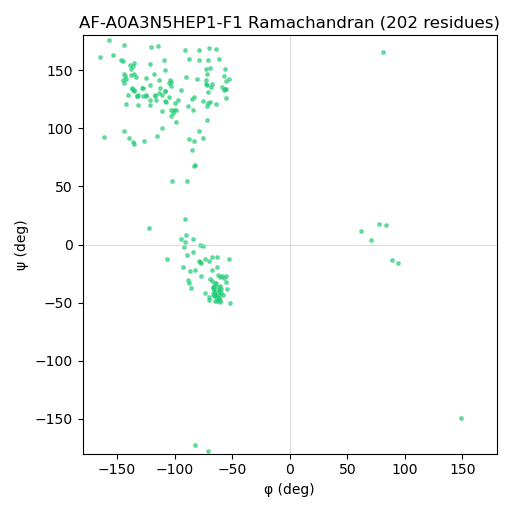 A O 1
ATOM 684 N N . GLU A 1 88 ? 9.642 0.218 -18.796 1.00 84.50 88 GLU A N 1
ATOM 685 C CA . GLU A 1 88 ? 9.466 -1.076 -19.457 1.00 84.50 88 GLU A CA 1
ATOM 686 C C . GLU A 1 88 ? 8.730 -2.098 -18.580 1.00 84.50 88 GLU A C 1
ATOM 688 O O . GLU A 1 88 ? 8.252 -3.118 -19.086 1.00 84.50 88 GLU A O 1
ATOM 693 N N . LEU A 1 89 ? 8.622 -1.844 -17.271 1.00 81.12 89 LEU A N 1
ATOM 694 C CA . LEU A 1 89 ? 7.934 -2.723 -16.336 1.00 81.12 89 LEU A CA 1
ATOM 695 C C . LEU A 1 89 ? 6.418 -2.572 -16.506 1.00 81.12 89 LEU A C 1
ATOM 697 O O . LEU A 1 89 ? 5.765 -1.719 -15.898 1.00 81.12 89 LEU A O 1
ATOM 701 N N . GLY A 1 90 ? 5.858 -3.414 -17.372 1.00 78.31 90 GLY A N 1
ATOM 702 C CA . GLY A 1 90 ? 4.430 -3.442 -17.656 1.00 78.31 90 GLY A CA 1
ATOM 703 C C . GLY A 1 90 ? 3.620 -4.012 -16.492 1.00 78.31 90 GLY A C 1
ATOM 704 O O . GLY A 1 90 ? 3.745 -5.185 -16.156 1.00 78.31 90 GLY A O 1
ATOM 705 N N . PHE A 1 91 ? 2.717 -3.209 -15.929 1.00 90.19 91 PHE A N 1
ATOM 706 C CA . PHE A 1 91 ? 1.648 -3.665 -15.031 1.00 90.19 91 PHE A CA 1
ATOM 707 C C . PHE A 1 91 ? 0.324 -3.707 -15.800 1.00 90.19 91 PHE A C 1
ATOM 709 O O . PHE A 1 91 ? -0.650 -3.058 -15.423 1.00 90.19 91 PHE A O 1
ATOM 716 N N . ASP A 1 92 ? 0.336 -4.426 -16.922 1.00 90.44 92 ASP A N 1
ATOM 717 C CA . ASP A 1 92 ? -0.771 -4.547 -17.869 1.00 90.44 92 ASP A CA 1
ATOM 718 C C . ASP A 1 92 ? -1.318 -5.982 -17.808 1.00 90.44 92 ASP A C 1
ATOM 720 O O . ASP A 1 92 ? -0.592 -6.927 -18.143 1.00 90.44 92 ASP A O 1
ATOM 724 N N . PRO A 1 93 ? -2.567 -6.186 -17.357 1.00 90.38 93 PRO A N 1
ATOM 725 C CA . PRO A 1 93 ? -3.600 -5.162 -17.143 1.00 90.38 93 PRO A CA 1
ATOM 726 C C . PRO A 1 93 ? -3.567 -4.497 -15.761 1.00 90.38 93 PRO A C 1
ATOM 728 O O . PRO A 1 93 ? -3.889 -3.324 -15.647 1.00 90.38 93 PRO A O 1
ATOM 731 N N . GLU A 1 94 ? -3.188 -5.230 -14.714 1.00 93.62 94 GLU A N 1
ATOM 732 C CA . GLU A 1 94 ? -2.986 -4.712 -13.354 1.00 93.62 94 GLU A CA 1
ATOM 733 C C . GLU A 1 94 ? -2.203 -5.725 -12.514 1.00 93.62 94 GLU A C 1
ATOM 735 O O . GLU A 1 94 ? -2.192 -6.912 -12.829 1.00 93.62 94 GLU A O 1
ATOM 740 N N . VAL A 1 95 ? -1.599 -5.306 -11.404 1.00 95.06 95 VAL A N 1
ATOM 741 C CA . VAL A 1 95 ? -1.023 -6.202 -10.391 1.00 95.06 95 VAL A CA 1
ATOM 742 C C . VAL A 1 95 ? -1.412 -5.718 -9.001 1.00 95.06 95 VAL A C 1
ATOM 744 O O . VAL A 1 95 ? -1.264 -4.541 -8.676 1.00 95.06 95 VAL A O 1
ATOM 747 N N . ALA A 1 96 ? -1.880 -6.643 -8.163 1.00 96.06 96 ALA A N 1
ATOM 748 C CA . ALA A 1 96 ? -2.199 -6.385 -6.766 1.00 96.06 96 ALA A CA 1
ATOM 749 C C . ALA A 1 96 ? -1.246 -7.148 -5.838 1.00 96.06 96 ALA A C 1
ATOM 751 O O . ALA A 1 96 ? -0.929 -8.310 -6.090 1.00 96.06 96 ALA A O 1
ATOM 752 N N . PHE A 1 97 ? -0.843 -6.521 -4.737 1.00 97.38 97 PHE A N 1
ATOM 753 C CA . PHE A 1 97 ? -0.049 -7.128 -3.675 1.00 97.38 97 PHE A CA 1
ATOM 754 C C . PHE A 1 97 ? -0.763 -6.974 -2.338 1.00 97.38 97 PHE A C 1
ATOM 756 O O . PHE A 1 97 ? -1.324 -5.918 -2.054 1.00 97.38 97 PHE A O 1
ATOM 763 N N . THR A 1 98 ? -0.662 -7.988 -1.489 1.00 97.50 98 THR A N 1
ATOM 764 C CA . THR A 1 98 ? -0.935 -7.884 -0.056 1.00 97.50 98 THR A CA 1
ATOM 765 C C . THR A 1 98 ? 0.392 -7.686 0.666 1.00 97.50 98 THR A C 1
ATOM 767 O O . THR A 1 98 ? 1.307 -8.497 0.508 1.00 97.50 98 THR A O 1
ATOM 770 N N . ILE A 1 99 ? 0.498 -6.616 1.452 1.00 97.69 99 ILE A N 1
ATOM 771 C CA . ILE A 1 99 ? 1.724 -6.227 2.151 1.00 97.69 99 ILE A CA 1
ATOM 772 C C . ILE A 1 99 ? 1.508 -6.272 3.668 1.00 97.69 99 ILE A C 1
ATOM 774 O O . ILE A 1 99 ? 0.593 -5.641 4.197 1.00 97.69 99 ILE A O 1
ATOM 778 N N . ASP A 1 100 ? 2.386 -6.968 4.384 1.00 96.25 100 ASP A N 1
ATOM 779 C CA . ASP A 1 100 ? 2.400 -6.994 5.849 1.00 96.25 100 ASP A CA 1
ATOM 780 C C . ASP A 1 100 ? 3.200 -5.798 6.377 1.00 96.25 100 ASP A C 1
ATOM 782 O O . ASP A 1 100 ? 4.393 -5.878 6.682 1.00 96.25 100 ASP A O 1
ATOM 786 N N . MET A 1 101 ? 2.540 -4.643 6.425 1.00 97.31 101 MET A N 1
ATOM 787 C CA . MET A 1 101 ? 3.153 -3.393 6.866 1.00 97.31 101 MET A CA 1
ATOM 788 C C . MET A 1 101 ? 3.480 -3.418 8.357 1.00 97.31 101 MET A C 1
ATOM 790 O O . MET A 1 101 ? 2.646 -3.786 9.185 1.00 97.31 101 MET A O 1
ATOM 794 N N . LYS A 1 102 ? 4.680 -2.950 8.707 1.00 96.38 102 LYS A N 1
ATOM 795 C CA . LYS A 1 102 ? 5.091 -2.775 10.099 1.00 96.38 102 LYS A CA 1
ATOM 796 C C . LYS A 1 102 ? 4.818 -1.344 10.564 1.00 96.38 102 LYS A C 1
ATOM 798 O O . LYS A 1 102 ? 5.167 -0.408 9.845 1.00 96.38 102 LYS A O 1
ATOM 803 N N . PRO A 1 103 ? 4.219 -1.149 11.746 1.00 97.19 103 PRO A N 1
ATOM 804 C CA . PRO A 1 103 ? 4.143 0.174 12.334 1.00 97.19 103 PRO A CA 1
ATOM 805 C C . PRO A 1 103 ? 5.522 0.628 12.835 1.00 97.19 103 PRO A C 1
ATOM 807 O O . PRO A 1 103 ? 6.316 -0.172 13.327 1.00 97.19 103 PRO A O 1
ATOM 810 N N . ASP A 1 104 ? 5.777 1.928 12.754 1.00 97.06 104 ASP A N 1
ATOM 811 C CA . ASP A 1 104 ? 6.851 2.604 13.467 1.00 97.06 104 ASP A CA 1
ATOM 812 C C . ASP A 1 104 ? 6.557 2.678 14.983 1.00 97.06 104 ASP A C 1
ATOM 814 O O . ASP A 1 104 ? 5.529 2.208 15.482 1.00 97.06 104 ASP A O 1
ATOM 818 N N . LYS A 1 105 ? 7.445 3.328 15.746 1.00 95.88 105 LYS A N 1
ATOM 819 C CA . LYS A 1 105 ? 7.267 3.513 17.199 1.00 95.88 105 LYS A CA 1
ATOM 820 C C . LYS A 1 105 ? 6.043 4.359 17.571 1.00 95.88 105 LYS A C 1
ATOM 822 O O . LYS A 1 105 ? 5.600 4.301 18.715 1.00 95.88 105 LYS A O 1
ATOM 827 N N . ALA A 1 106 ? 5.512 5.151 16.640 1.00 96.38 106 ALA A N 1
ATOM 828 C CA . ALA A 1 106 ? 4.300 5.942 16.821 1.00 96.38 106 ALA A CA 1
ATOM 829 C C . ALA A 1 106 ? 3.026 5.185 16.390 1.00 96.38 106 ALA A C 1
ATOM 831 O O . ALA A 1 106 ? 1.921 5.738 16.473 1.00 96.38 106 ALA A O 1
ATOM 832 N N . GLY A 1 107 ? 3.153 3.924 15.961 1.00 97.19 107 GLY A N 1
ATOM 833 C CA . GLY A 1 107 ? 2.047 3.065 15.548 1.00 97.19 107 GLY A CA 1
ATOM 834 C C . GLY A 1 107 ? 1.604 3.273 14.097 1.00 97.19 107 GLY A C 1
ATOM 835 O O . GLY A 1 107 ? 0.484 2.888 13.755 1.00 97.19 107 GLY A O 1
ATOM 836 N N . PHE A 1 108 ? 2.418 3.916 13.258 1.00 98.12 108 PHE A N 1
ATOM 837 C CA . PHE A 1 108 ? 2.098 4.207 11.862 1.00 98.12 108 PHE A CA 1
ATOM 838 C C . PHE A 1 108 ? 2.909 3.349 10.897 1.00 98.12 108 PHE A C 1
ATOM 840 O O . PHE A 1 108 ? 4.126 3.250 10.984 1.00 98.12 108 PHE A O 1
ATOM 847 N N . ALA A 1 109 ? 2.226 2.760 9.926 1.00 98.31 109 ALA A N 1
ATOM 848 C CA . ALA A 1 109 ? 2.845 2.223 8.729 1.00 98.31 109 ALA A CA 1
ATOM 849 C C . ALA A 1 109 ? 2.895 3.309 7.656 1.00 98.31 109 ALA A C 1
ATOM 851 O O . ALA A 1 109 ? 1.960 4.100 7.514 1.00 98.31 109 ALA A O 1
ATOM 852 N N . HIS A 1 110 ? 3.969 3.309 6.875 1.00 98.56 110 HIS A N 1
ATOM 853 C CA . HIS A 1 110 ? 4.256 4.337 5.878 1.00 98.56 110 HIS A CA 1
ATOM 854 C C . HIS A 1 110 ? 4.673 3.722 4.544 1.00 98.56 110 HIS A C 1
ATOM 856 O O . HIS A 1 110 ? 5.391 2.713 4.532 1.00 98.56 110 HIS A O 1
ATOM 862 N N . ALA A 1 111 ? 4.265 4.365 3.451 1.00 98.62 111 ALA A N 1
ATOM 863 C CA . ALA A 1 111 ? 4.734 4.101 2.097 1.00 98.62 111 ALA A CA 1
ATOM 864 C C . ALA A 1 111 ? 4.833 5.402 1.288 1.00 98.62 111 ALA A C 1
ATOM 866 O O . ALA A 1 111 ? 4.020 6.313 1.465 1.00 98.62 111 ALA A O 1
ATOM 867 N N . LEU A 1 112 ? 5.806 5.468 0.384 1.00 98.62 112 LEU A N 1
ATOM 868 C CA . LEU A 1 112 ? 5.980 6.571 -0.553 1.00 98.62 112 LEU A CA 1
ATOM 869 C C . LEU A 1 112 ? 6.497 6.107 -1.914 1.00 98.62 112 LEU A C 1
ATOM 871 O O . LEU A 1 112 ? 7.124 5.051 -2.009 1.00 98.62 112 LEU A O 1
ATOM 875 N N . GLN A 1 113 ? 6.250 6.928 -2.932 1.00 98.56 113 GLN A N 1
ATOM 876 C CA . GLN A 1 113 ? 6.864 6.882 -4.255 1.00 98.56 113 GLN A CA 1
ATOM 877 C C . GLN A 1 113 ? 7.759 8.114 -4.364 1.00 98.56 113 GLN A C 1
ATOM 879 O O . GLN A 1 113 ? 7.263 9.213 -4.617 1.00 98.56 113 GLN A O 1
ATOM 884 N N . LYS A 1 114 ? 9.069 7.945 -4.173 1.00 98.69 114 LYS A N 1
ATOM 885 C CA . LYS A 1 114 ? 10.048 9.000 -4.444 1.00 98.69 114 LYS A CA 1
ATOM 886 C C . LYS A 1 114 ? 10.127 9.206 -5.950 1.00 98.69 114 LYS A C 1
ATOM 888 O O . LYS A 1 114 ? 10.404 8.273 -6.698 1.00 98.69 114 LYS A O 1
ATOM 893 N N . ARG A 1 115 ? 9.868 10.427 -6.393 1.00 98.31 115 ARG A N 1
ATOM 894 C CA . ARG A 1 115 ? 9.890 10.835 -7.796 1.00 98.31 115 ARG A CA 1
ATOM 895 C C . ARG A 1 115 ? 11.315 11.254 -8.193 1.00 98.31 115 ARG A C 1
ATOM 897 O O . ARG A 1 115 ? 12.109 11.609 -7.318 1.00 98.31 115 ARG A O 1
ATOM 904 N N . PRO A 1 116 ? 11.659 11.269 -9.495 1.00 97.81 116 PRO A N 1
ATOM 905 C CA . PRO A 1 116 ? 12.998 11.665 -9.951 1.00 97.81 116 PRO A CA 1
ATOM 906 C C . PRO A 1 116 ? 13.425 13.087 -9.553 1.00 97.81 116 PRO A C 1
ATOM 908 O O . PRO A 1 116 ? 14.613 13.348 -9.398 1.00 97.81 116 PRO A O 1
ATOM 911 N N . ASP A 1 117 ? 12.469 13.999 -9.355 1.00 97.50 117 ASP A N 1
ATOM 912 C CA . ASP A 1 117 ? 12.719 15.368 -8.878 1.00 97.50 117 ASP A CA 1
ATOM 913 C C . ASP A 1 117 ? 12.982 15.459 -7.358 1.00 97.50 117 ASP A C 1
ATOM 915 O O . ASP A 1 117 ? 13.219 16.545 -6.827 1.00 97.50 117 ASP A O 1
ATOM 919 N N . GLY A 1 118 ? 12.942 14.326 -6.654 1.00 98.19 118 GLY A N 1
ATOM 920 C CA . GLY A 1 118 ? 13.164 14.212 -5.217 1.00 98.19 118 GLY A CA 1
ATOM 921 C C . GLY A 1 118 ? 11.912 14.388 -4.359 1.00 98.19 118 GLY A C 1
ATOM 922 O O . GLY A 1 118 ? 11.967 14.044 -3.182 1.00 98.19 118 GLY A O 1
ATOM 923 N N . THR A 1 119 ? 10.793 14.877 -4.902 1.00 98.56 119 THR A N 1
ATOM 924 C CA . THR A 1 119 ? 9.500 14.897 -4.189 1.00 98.56 119 THR A CA 1
ATOM 925 C C . THR A 1 119 ? 8.943 13.484 -4.026 1.00 98.56 119 THR A C 1
ATOM 927 O O . THR A 1 119 ? 9.442 12.542 -4.646 1.00 98.56 119 THR A O 1
ATOM 930 N N . ALA A 1 120 ? 7.902 13.306 -3.212 1.00 98.69 120 ALA A N 1
ATOM 931 C CA . ALA A 1 120 ? 7.259 12.002 -3.098 1.00 98.69 120 ALA A CA 1
ATOM 932 C C . ALA A 1 120 ? 5.751 12.074 -2.910 1.00 98.69 120 ALA A C 1
ATOM 934 O O . ALA A 1 120 ? 5.250 12.858 -2.106 1.00 98.69 120 ALA A O 1
ATOM 935 N N . ASP A 1 121 ? 5.042 11.175 -3.584 1.00 98.50 121 ASP A N 1
ATOM 936 C CA . ASP A 1 121 ? 3.695 10.802 -3.170 1.00 98.50 121 ASP A CA 1
ATOM 937 C C . ASP A 1 121 ? 3.806 9.971 -1.893 1.00 98.50 121 ASP A C 1
ATOM 939 O O . ASP A 1 121 ? 4.667 9.097 -1.789 1.00 98.50 121 ASP A O 1
ATOM 943 N N . TYR A 1 122 ? 2.946 10.226 -0.914 1.00 98.69 122 TYR A N 1
ATOM 944 C CA . TYR A 1 122 ? 3.062 9.646 0.419 1.00 98.69 122 TYR A CA 1
ATOM 945 C C . TYR A 1 122 ? 1.718 9.202 0.970 1.00 98.69 122 TYR A C 1
ATOM 947 O O . TYR A 1 122 ? 0.696 9.860 0.769 1.00 98.69 122 TYR A O 1
ATOM 955 N N . ILE A 1 123 ? 1.739 8.114 1.737 1.00 98.62 123 ILE A N 1
ATO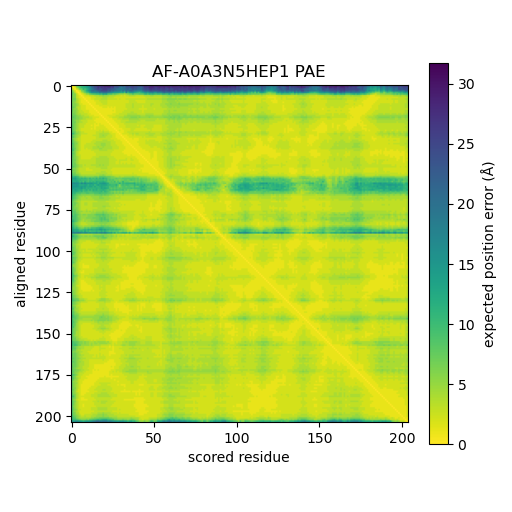M 956 C CA . ILE A 1 123 ? 0.628 7.674 2.573 1.00 98.62 123 ILE A CA 1
ATOM 957 C C . ILE A 1 123 ? 1.143 7.043 3.869 1.00 98.62 123 ILE A C 1
ATOM 959 O O . ILE A 1 123 ? 2.122 6.293 3.893 1.00 98.62 123 ILE A O 1
ATOM 963 N N . ARG A 1 124 ? 0.437 7.311 4.965 1.00 98.38 124 ARG A N 1
ATOM 964 C CA . ARG A 1 124 ? 0.579 6.591 6.231 1.00 98.38 124 ARG A CA 1
ATOM 965 C C . ARG A 1 124 ? -0.773 6.268 6.839 1.00 98.38 124 ARG A C 1
ATOM 967 O O . ARG A 1 124 ? -1.735 7.005 6.628 1.00 98.38 124 ARG A O 1
ATOM 974 N N . TYR A 1 125 ? -0.824 5.216 7.641 1.00 98.50 125 TYR A N 1
ATOM 975 C CA . TYR A 1 125 ? -2.017 4.779 8.365 1.00 98.50 125 TYR A CA 1
ATOM 976 C C . TYR A 1 125 ? -1.624 3.948 9.588 1.00 98.50 125 TYR A C 1
ATOM 978 O O . TYR A 1 125 ? -0.442 3.675 9.791 1.00 98.50 125 TYR A O 1
ATOM 986 N N . ARG A 1 126 ? -2.594 3.538 10.409 1.00 97.81 126 ARG A N 1
ATOM 987 C CA . ARG A 1 126 ? -2.341 2.645 11.549 1.00 97.81 126 ARG A CA 1
ATOM 988 C C . ARG A 1 126 ? -2.734 1.198 11.219 1.00 97.81 126 ARG A C 1
ATOM 990 O O . ARG A 1 126 ? -3.928 0.941 11.056 1.00 97.81 126 ARG A O 1
ATOM 997 N N . PRO A 1 127 ? -1.791 0.236 11.178 1.00 97.00 127 PRO A N 1
ATOM 998 C CA . PRO A 1 127 ? -2.115 -1.179 10.965 1.00 97.00 127 PRO A CA 1
ATOM 999 C C . PRO A 1 127 ? -3.099 -1.760 11.988 1.00 97.00 127 PRO A C 1
ATOM 1001 O O . PRO A 1 127 ? -3.885 -2.637 11.651 1.00 97.00 127 PRO A O 1
ATOM 1004 N N . GLU A 1 128 ? -3.126 -1.234 13.217 1.00 96.88 128 GLU A N 1
ATOM 1005 C CA . GLU A 1 128 ? -4.095 -1.651 14.246 1.00 96.88 128 GLU A CA 1
ATOM 1006 C C . GLU A 1 128 ? -5.559 -1.370 13.855 1.00 96.88 128 GLU A C 1
ATOM 1008 O O . GLU A 1 128 ? -6.470 -2.044 14.327 1.00 96.88 128 GLU A O 1
ATOM 1013 N N . GLN A 1 129 ? -5.794 -0.376 12.991 1.00 96.75 129 GLN A N 1
ATOM 1014 C CA . GLN A 1 129 ? -7.125 -0.005 12.510 1.00 96.75 129 GLN A CA 1
ATOM 1015 C C . GLN A 1 129 ? -7.515 -0.804 11.259 1.00 96.75 129 GLN A C 1
ATOM 1017 O O . GLN A 1 129 ? -8.690 -1.092 11.043 1.00 96.75 129 GLN A O 1
ATOM 1022 N N . ALA A 1 130 ? -6.529 -1.178 10.442 1.00 95.00 130 ALA A N 1
ATOM 1023 C CA . ALA A 1 130 ? -6.699 -1.924 9.203 1.00 95.00 130 ALA A CA 1
ATOM 1024 C C . ALA A 1 130 ? -5.517 -2.888 9.023 1.00 95.00 130 ALA A C 1
ATOM 1026 O O . ALA A 1 130 ? -4.439 -2.495 8.582 1.00 95.00 130 ALA A O 1
ATOM 1027 N N . ALA A 1 131 ? -5.717 -4.153 9.398 1.00 92.50 131 ALA A N 1
ATOM 1028 C CA . ALA A 1 131 ? -4.635 -5.132 9.513 1.00 92.50 131 ALA A CA 1
ATOM 1029 C C . ALA A 1 131 ? -4.025 -5.566 8.170 1.00 92.50 131 ALA A C 1
ATOM 1031 O O . ALA A 1 131 ? -2.967 -6.193 8.154 1.00 92.50 131 ALA A O 1
ATOM 1032 N N . LYS A 1 132 ? -4.685 -5.273 7.044 1.00 96.38 132 LYS A N 1
ATOM 1033 C CA . LYS A 1 132 ? -4.194 -5.592 5.701 1.00 96.38 132 LYS A CA 1
ATOM 1034 C C . LYS A 1 132 ? -3.758 -4.315 4.986 1.00 96.38 132 LYS A C 1
ATOM 1036 O O . LYS A 1 132 ? -4.315 -3.240 5.205 1.00 96.38 132 LYS A O 1
ATOM 1041 N N . CYS A 1 133 ? -2.777 -4.450 4.102 1.00 98.00 133 CYS A N 1
ATOM 1042 C CA . CYS A 1 133 ? -2.362 -3.400 3.183 1.00 98.00 133 CYS A CA 1
ATOM 1043 C C . CYS A 1 133 ? -2.411 -3.934 1.762 1.00 98.00 133 CYS A C 1
ATOM 1045 O O . CYS A 1 133 ? -1.798 -4.968 1.493 1.00 98.00 133 CYS A O 1
ATOM 1047 N N . ILE A 1 134 ? -3.090 -3.233 0.859 1.00 98.19 134 ILE A N 1
ATOM 1048 C CA . ILE A 1 134 ? -3.089 -3.583 -0.561 1.00 98.19 134 ILE A CA 1
ATOM 1049 C C . ILE A 1 134 ? -2.270 -2.565 -1.338 1.00 98.19 134 ILE A C 1
ATOM 1051 O O . ILE A 1 134 ? -2.457 -1.361 -1.191 1.00 98.19 134 ILE A O 1
ATOM 1055 N N . ARG A 1 135 ? -1.383 -3.048 -2.199 1.00 98.12 135 ARG A N 1
ATOM 1056 C CA . ARG A 1 135 ? -0.801 -2.247 -3.275 1.00 98.12 135 ARG A CA 1
ATOM 1057 C C . ARG A 1 135 ? -1.435 -2.669 -4.583 1.00 98.12 135 ARG A C 1
ATOM 1059 O O . ARG A 1 135 ? -1.626 -3.858 -4.806 1.00 98.12 135 ARG A O 1
ATOM 1066 N N . TRP A 1 136 ? -1.742 -1.709 -5.438 1.00 97.50 136 TRP A N 1
ATOM 1067 C CA . TRP A 1 136 ? -2.304 -1.959 -6.760 1.00 97.50 136 TRP A CA 1
ATOM 1068 C C . TRP A 1 136 ? -1.589 -1.084 -7.778 1.00 97.50 136 TRP A C 1
ATOM 1070 O O . TRP A 1 136 ? -1.372 0.096 -7.518 1.00 97.50 136 TRP A O 1
ATOM 1080 N N . ILE A 1 137 ? -1.182 -1.658 -8.903 1.00 96.81 137 ILE A N 1
ATOM 1081 C CA . ILE A 1 137 ? -0.510 -0.936 -9.982 1.00 96.81 137 ILE A CA 1
ATOM 1082 C C . ILE A 1 137 ? -1.181 -1.336 -11.292 1.00 96.81 137 ILE A C 1
ATOM 1084 O O . ILE A 1 137 ? -1.308 -2.525 -11.574 1.00 96.81 137 ILE A O 1
ATOM 1088 N N . CYS A 1 138 ? -1.597 -0.351 -12.080 1.00 95.19 138 CYS A N 1
ATOM 1089 C CA . CYS A 1 138 ? -2.154 -0.532 -13.416 1.00 95.19 138 CYS A CA 1
ATOM 1090 C C . CYS A 1 138 ? -1.459 0.446 -14.358 1.00 95.19 138 CYS A C 1
ATOM 1092 O O . CYS A 1 138 ? -1.489 1.657 -14.123 1.00 95.19 138 CYS A O 1
ATOM 1094 N N . ARG A 1 139 ? -0.802 -0.090 -15.389 1.00 94.25 139 ARG A N 1
ATOM 1095 C CA . ARG A 1 139 ? -0.107 0.684 -16.424 1.00 94.25 139 ARG A CA 1
ATOM 1096 C C . ARG A 1 139 ? -0.452 0.104 -17.790 1.00 94.25 139 ARG A C 1
ATOM 1098 O O . ARG A 1 139 ? 0.244 -0.765 -18.306 1.00 94.25 139 ARG A O 1
ATOM 1105 N N . THR A 1 140 ? -1.559 0.570 -18.346 1.00 92.06 140 THR A N 1
ATOM 1106 C CA . THR A 1 140 ? -2.058 0.263 -19.692 1.00 92.06 140 THR A CA 1
ATOM 1107 C C . THR A 1 140 ? -2.030 1.538 -20.548 1.00 92.06 140 THR A C 1
ATOM 1109 O O . THR A 1 140 ? -1.823 2.626 -20.008 1.00 92.06 140 THR A O 1
ATOM 1112 N N . PRO A 1 141 ? -2.265 1.468 -21.873 1.00 90.19 141 PRO A N 1
ATOM 1113 C CA . PRO A 1 141 ? -2.362 2.672 -22.705 1.00 90.19 141 PRO A CA 1
ATOM 1114 C C . PRO A 1 141 ? -3.415 3.689 -22.230 1.00 90.19 141 PRO A C 1
ATOM 1116 O O . PRO A 1 141 ? -3.250 4.883 -22.465 1.00 90.19 141 PRO A O 1
ATOM 1119 N N . ASP A 1 142 ? -4.462 3.222 -21.540 1.00 91.88 142 ASP A N 1
ATOM 1120 C CA . ASP A 1 142 ? -5.603 4.040 -21.115 1.00 91.88 142 ASP A CA 1
ATOM 1121 C C . ASP A 1 142 ? -5.614 4.348 -19.605 1.00 91.88 142 ASP A C 1
ATOM 1123 O O . ASP A 1 142 ? -6.387 5.192 -19.147 1.00 91.88 142 ASP A O 1
ATOM 1127 N N . GLN A 1 143 ? -4.788 3.665 -18.805 1.00 93.06 143 GLN A N 1
ATOM 1128 C CA . GLN A 1 143 ? -4.761 3.795 -17.344 1.00 93.06 143 GLN A CA 1
ATOM 1129 C C . GLN 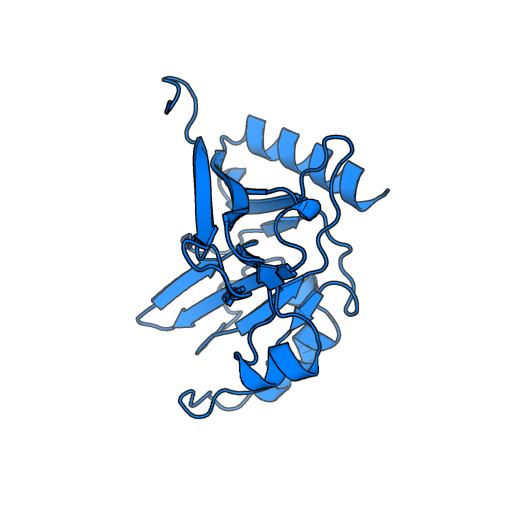A 1 143 ? -3.329 3.752 -16.813 1.00 93.06 143 GLN A C 1
ATOM 1131 O O . GLN A 1 143 ? -2.594 2.817 -17.099 1.00 93.06 143 GLN A O 1
ATOM 1136 N N . ASP A 1 144 ? -2.954 4.728 -15.986 1.00 95.00 144 ASP A N 1
ATOM 1137 C CA . ASP A 1 144 ? -1.626 4.802 -15.364 1.00 95.00 144 ASP A CA 1
ATOM 1138 C C . ASP A 1 144 ? -1.785 5.258 -13.909 1.00 95.00 144 ASP A C 1
ATOM 1140 O O . ASP A 1 144 ? -1.892 6.452 -13.610 1.00 95.00 144 ASP A O 1
ATOM 1144 N N . ALA A 1 145 ? -1.910 4.284 -13.006 1.00 96.88 145 ALA A N 1
ATOM 1145 C CA . ALA A 1 145 ? -2.277 4.500 -11.612 1.00 96.88 145 ALA A CA 1
ATOM 1146 C C . ALA A 1 145 ? -1.523 3.563 -10.656 1.00 96.88 145 ALA A C 1
ATOM 1148 O O . ALA A 1 145 ? -1.304 2.384 -10.940 1.00 96.88 145 ALA A O 1
ATOM 1149 N N . ILE A 1 146 ? -1.162 4.095 -9.485 1.00 97.75 146 ILE A N 1
ATOM 1150 C CA . ILE A 1 146 ? -0.551 3.349 -8.384 1.00 97.75 146 ILE A CA 1
ATOM 1151 C C . ILE A 1 146 ? -1.231 3.652 -7.052 1.00 97.75 146 ILE A C 1
ATOM 1153 O O . ILE A 1 146 ? -1.354 4.793 -6.611 1.00 97.75 146 ILE A O 1
ATOM 1157 N N . GLY A 1 147 ? -1.613 2.585 -6.371 1.00 97.81 147 GLY A N 1
ATOM 1158 C CA . GLY A 1 147 ? -1.939 2.547 -4.963 1.00 97.81 147 GLY A CA 1
ATOM 1159 C C . GLY A 1 147 ? -0.774 2.033 -4.145 1.00 97.81 147 GLY A C 1
ATOM 1160 O O . GLY A 1 147 ? -0.518 0.835 -4.156 1.00 97.81 147 GLY A O 1
ATOM 1161 N N . MET A 1 148 ? -0.064 2.902 -3.425 1.00 97.44 148 MET A N 1
ATOM 1162 C CA . MET A 1 148 ? 1.190 2.513 -2.761 1.00 97.44 148 MET A CA 1
ATOM 1163 C C . MET A 1 148 ? 0.991 1.628 -1.524 1.00 97.44 148 MET A C 1
ATOM 1165 O O . MET A 1 148 ? 1.769 0.690 -1.317 1.00 97.44 148 MET A O 1
ATOM 1169 N N . ALA A 1 149 ? -0.009 1.957 -0.703 1.00 97.69 149 ALA A N 1
ATOM 1170 C CA . ALA A 1 149 ? -0.368 1.245 0.519 1.00 97.69 149 ALA A CA 1
ATOM 1171 C C . ALA A 1 149 ? -1.801 1.599 0.935 1.00 97.69 149 ALA A C 1
ATOM 1173 O O . ALA A 1 149 ? -2.022 2.587 1.629 1.00 97.69 149 ALA A O 1
ATOM 1174 N N . PHE A 1 150 ? -2.773 0.809 0.492 1.00 98.25 150 PHE A N 1
ATOM 1175 C CA . PHE A 1 150 ? -4.176 0.950 0.858 1.00 98.25 150 PHE A CA 1
ATOM 1176 C C . PHE A 1 150 ? -4.464 0.243 2.180 1.00 98.25 150 PHE A C 1
ATOM 1178 O O . PHE A 1 150 ? -4.410 -0.990 2.222 1.00 98.25 150 PHE A O 1
ATOM 1185 N N . PRO A 1 151 ? -4.843 0.976 3.241 1.00 97.88 151 PRO A N 1
ATOM 1186 C CA . PRO A 1 151 ? -5.417 0.365 4.431 1.00 97.88 151 PRO A CA 1
ATOM 1187 C C . PRO A 1 151 ? -6.643 -0.477 4.059 1.00 97.88 151 PRO A C 1
ATOM 1189 O O . PRO A 1 151 ? -7.580 0.030 3.429 1.00 97.88 151 PRO A O 1
ATOM 1192 N N . ALA A 1 152 ? -6.648 -1.745 4.459 1.00 97.88 152 ALA A N 1
ATOM 1193 C CA . ALA A 1 152 ? -7.709 -2.688 4.142 1.00 97.88 152 ALA A CA 1
ATOM 1194 C C . ALA A 1 152 ? -8.075 -3.569 5.342 1.00 97.88 152 ALA A C 1
ATOM 1196 O O . ALA A 1 152 ? -7.242 -3.875 6.199 1.00 97.88 152 ALA A O 1
ATOM 1197 N N . THR A 1 153 ? -9.330 -4.011 5.395 1.00 96.94 153 THR A N 1
ATOM 1198 C CA . THR A 1 153 ? -9.761 -5.008 6.387 1.00 96.94 153 THR A CA 1
ATOM 1199 C C . THR A 1 153 ? -9.533 -6.443 5.912 1.00 96.94 153 THR A C 1
ATOM 1201 O O . THR A 1 153 ? -9.390 -7.331 6.742 1.00 96.94 153 THR A O 1
ATOM 1204 N N . ALA A 1 154 ? -9.448 -6.672 4.599 1.00 96.56 154 ALA A N 1
ATOM 1205 C CA . ALA A 1 154 ? -9.298 -7.991 3.988 1.00 96.56 154 ALA A CA 1
ATOM 1206 C C . ALA A 1 154 ? -8.394 -7.944 2.741 1.00 96.56 154 ALA A C 1
ATOM 1208 O O . ALA A 1 154 ? -8.000 -6.865 2.295 1.00 96.56 154 ALA A O 1
ATOM 1209 N N . GLU A 1 155 ? -8.049 -9.111 2.192 1.00 95.75 155 GLU A N 1
ATOM 1210 C CA . GLU A 1 155 ? -7.298 -9.220 0.936 1.00 95.75 155 GLU A CA 1
ATOM 1211 C C . GLU A 1 155 ? -8.226 -9.096 -0.290 1.00 95.75 155 GLU A C 1
ATOM 1213 O O . GLU A 1 155 ? -9.412 -8.781 -0.184 1.00 95.75 155 GLU A O 1
ATOM 1218 N N . VAL A 1 156 ? -7.681 -9.332 -1.484 1.00 92.38 156 VAL A N 1
ATOM 1219 C CA . VAL A 1 156 ? -8.317 -9.008 -2.775 1.00 92.38 156 VAL A CA 1
ATOM 1220 C C . VAL A 1 156 ? -9.110 -10.157 -3.420 1.00 92.38 156 VAL A C 1
ATOM 1222 O O . VAL A 1 156 ? -9.618 -9.991 -4.525 1.00 92.38 156 VAL A O 1
ATOM 1225 N N . GLU A 1 157 ? -9.265 -11.311 -2.757 1.00 91.06 157 GLU A N 1
ATOM 1226 C CA . GLU A 1 157 ? -9.940 -12.501 -3.328 1.00 91.06 157 GLU A CA 1
ATOM 1227 C C . GLU A 1 157 ? -11.480 -12.472 -3.195 1.00 91.06 157 GLU A C 1
ATOM 1229 O O . GLU A 1 157 ? -12.173 -13.432 -3.540 1.00 91.06 157 GLU A O 1
ATOM 1234 N N . GLY A 1 158 ? -12.038 -11.373 -2.683 1.00 91.56 158 GLY A N 1
ATOM 1235 C CA . GLY A 1 158 ? -13.479 -11.171 -2.543 1.00 91.56 158 GLY A CA 1
ATOM 1236 C C . GLY A 1 158 ? -14.109 -11.845 -1.317 1.00 91.56 158 GLY A C 1
ATOM 1237 O O . GLY A 1 158 ? -13.533 -12.708 -0.656 1.00 91.56 158 GLY A O 1
ATOM 1238 N N . TYR A 1 159 ? -15.344 -11.444 -1.007 1.00 95.06 159 TYR A N 1
ATOM 1239 C CA . TYR A 1 159 ? -15.995 -11.711 0.283 1.00 95.06 159 TYR A CA 1
ATOM 1240 C C . TYR A 1 159 ? -15.995 -13.180 0.724 1.00 95.06 159 TYR A C 1
ATOM 1242 O O . TYR A 1 159 ? -15.592 -13.490 1.842 1.00 95.06 159 TYR A O 1
ATOM 1250 N N . ALA A 1 160 ? -16.421 -14.106 -0.139 1.00 95.69 160 ALA A N 1
ATOM 1251 C CA . ALA A 1 160 ? -16.541 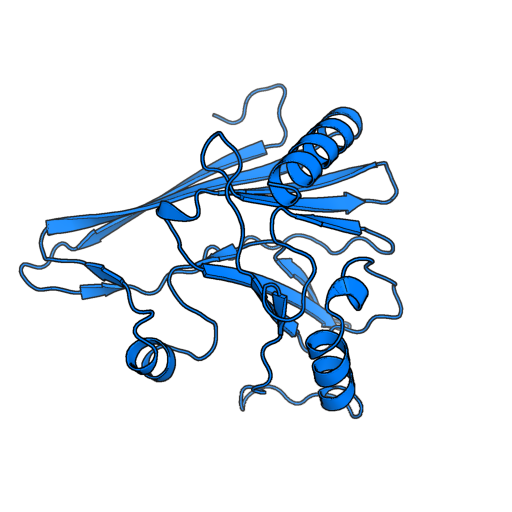-15.511 0.249 1.00 95.69 160 ALA A CA 1
ATOM 1252 C C . ALA A 1 160 ? -15.175 -16.155 0.548 1.00 95.69 160 ALA A C 1
ATOM 1254 O O . ALA A 1 160 ? -15.069 -16.975 1.461 1.00 95.69 160 ALA A O 1
ATOM 1255 N N . ALA A 1 161 ? -14.135 -15.793 -0.209 1.00 95.00 161 ALA A N 1
ATOM 1256 C CA . ALA A 1 161 ? -12.779 -16.277 0.025 1.00 95.00 161 ALA A CA 1
ATOM 1257 C C . ALA A 1 161 ? -12.202 -15.682 1.310 1.00 95.00 161 ALA A C 1
ATOM 1259 O O . ALA A 1 161 ? -11.728 -16.425 2.168 1.00 95.00 161 ALA A O 1
ATOM 1260 N N . GLU A 1 162 ? -12.333 -14.370 1.490 1.00 96.50 162 GLU A N 1
ATOM 1261 C CA . GLU A 1 162 ? -11.839 -13.669 2.675 1.00 96.50 162 GLU A CA 1
ATOM 1262 C C . GLU A 1 162 ? -12.556 -14.109 3.957 1.00 96.50 162 GLU A C 1
ATOM 1264 O O . GLU A 1 162 ? -11.925 -14.245 5.005 1.00 96.50 162 GLU A O 1
ATOM 1269 N N . LYS A 1 163 ? -13.847 -14.453 3.873 1.00 96.62 163 LYS A N 1
ATOM 1270 C CA . LYS A 1 163 ? -14.595 -15.057 4.983 1.00 96.62 163 LYS A CA 1
ATOM 1271 C C . LYS A 1 163 ? -14.053 -16.425 5.374 1.00 96.62 163 LYS A C 1
ATOM 1273 O O . LYS A 1 163 ? -13.878 -16.681 6.559 1.00 96.62 163 LYS A O 1
ATOM 1278 N N . ARG A 1 164 ? -13.731 -17.286 4.402 1.00 97.12 164 ARG A N 1
ATOM 1279 C CA . ARG A 1 164 ? -13.101 -18.592 4.676 1.00 97.12 164 ARG A CA 1
ATOM 1280 C C . ARG A 1 164 ? -11.701 -18.455 5.272 1.00 97.12 164 ARG A C 1
ATOM 1282 O O . ARG A 1 164 ? -11.326 -19.278 6.097 1.00 97.12 164 ARG A O 1
ATOM 1289 N N . LYS A 1 165 ? -10.954 -17.419 4.882 1.00 95.94 165 LYS A N 1
ATOM 1290 C CA . LYS A 1 165 ? -9.645 -17.085 5.466 1.00 95.94 165 LYS A CA 1
ATOM 1291 C C . LYS A 1 165 ? -9.742 -16.482 6.874 1.00 95.94 165 LYS A C 1
ATOM 1293 O O . LYS A 1 165 ? -8.722 -16.365 7.540 1.00 95.94 165 LYS A O 1
ATOM 1298 N N . GLY A 1 166 ? -10.936 -16.079 7.318 1.00 96.31 166 GLY A N 1
ATOM 1299 C CA . GLY A 1 166 ? -11.133 -15.401 8.602 1.00 96.31 166 GLY A CA 1
ATOM 1300 C C . GLY A 1 166 ? -10.732 -13.922 8.601 1.00 96.31 166 GLY A C 1
ATOM 1301 O O . GLY A 1 166 ? -10.560 -13.344 9.666 1.00 96.31 166 GLY A O 1
ATOM 1302 N N . ASN A 1 167 ? -10.596 -13.295 7.429 1.00 96.12 167 ASN A N 1
ATOM 1303 C CA . ASN A 1 167 ? -10.178 -11.892 7.307 1.00 96.12 167 ASN A CA 1
ATOM 1304 C C . ASN A 1 167 ? -11.340 -10.889 7.470 1.00 96.12 167 ASN A C 1
ATOM 1306 O O . ASN A 1 167 ? -11.117 -9.684 7.467 1.00 96.12 167 ASN A O 1
ATOM 1310 N N . ILE A 1 168 ? -12.590 -11.347 7.575 1.00 96.94 168 ILE A N 1
ATOM 1311 C CA . ILE A 1 168 ? -13.745 -10.447 7.675 1.00 96.94 168 ILE A CA 1
ATOM 1312 C C . ILE A 1 168 ? -13.820 -9.833 9.071 1.00 96.94 168 ILE A C 1
ATOM 1314 O O . ILE A 1 168 ? -13.945 -10.544 10.067 1.00 96.94 168 ILE A O 1
ATOM 1318 N N . VAL A 1 169 ? -13.818 -8.500 9.131 1.00 96.50 169 VAL A N 1
ATOM 1319 C CA . VAL A 1 169 ? -14.111 -7.770 10.365 1.00 96.50 169 VAL A CA 1
ATOM 1320 C C . VAL A 1 169 ? -15.596 -7.923 10.669 1.00 96.50 169 VAL A C 1
ATOM 1322 O O . VAL A 1 169 ? -16.439 -7.540 9.861 1.00 96.50 169 VAL A O 1
ATOM 1325 N N . VAL A 1 170 ? -15.920 -8.466 11.840 1.00 97.75 170 VAL A N 1
ATOM 1326 C CA . VAL A 1 170 ? -17.298 -8.567 12.330 1.00 97.75 170 VAL A CA 1
ATOM 1327 C C . VAL A 1 170 ? -17.541 -7.428 13.310 1.00 97.75 170 VAL A C 1
ATOM 1329 O O . VAL A 1 170 ? -16.905 -7.353 14.359 1.00 97.75 170 VAL A O 1
ATOM 1332 N N . LEU A 1 171 ? -18.447 -6.520 12.956 1.00 97.88 171 LEU A N 1
ATOM 1333 C CA . LEU A 1 171 ? -18.796 -5.361 13.766 1.00 97.88 171 LEU A CA 1
ATOM 1334 C C . LEU A 1 171 ? -20.117 -5.610 14.494 1.00 97.88 171 LEU A C 1
ATOM 1336 O O . LEU A 1 171 ? -21.170 -5.682 13.858 1.00 97.88 171 LEU A O 1
ATOM 1340 N N . ASP A 1 172 ? -20.082 -5.721 15.820 1.00 98.62 172 ASP A N 1
ATOM 1341 C CA . ASP A 1 172 ? -21.295 -5.912 16.624 1.00 98.62 172 ASP A CA 1
ATOM 1342 C C . ASP A 1 172 ? -22.286 -4.745 16.484 1.00 98.62 172 ASP A C 1
ATOM 1344 O O . ASP A 1 172 ? -21.931 -3.626 16.103 1.00 98.62 172 ASP A O 1
ATOM 1348 N N . GLY A 1 173 ? -23.555 -5.004 16.811 1.00 98.62 173 GLY A N 1
ATOM 1349 C CA . GLY A 1 173 ? -24.600 -3.982 16.795 1.00 98.62 173 GLY A CA 1
ATOM 1350 C C . GLY A 1 173 ? -24.265 -2.795 17.703 1.00 98.62 173 GLY A C 1
ATOM 1351 O O . GLY A 1 173 ? -23.839 -2.971 18.846 1.00 98.62 173 GLY A O 1
ATOM 1352 N N . GLY A 1 174 ? -24.433 -1.576 17.192 1.00 98.44 174 GLY A N 1
ATOM 1353 C CA . GLY A 1 174 ? -24.094 -0.334 17.890 1.00 98.44 174 GLY A CA 1
ATOM 1354 C C . GLY A 1 174 ? -22.593 -0.069 18.051 1.00 98.44 174 GLY A C 1
ATOM 1355 O O . GLY A 1 174 ? -22.225 0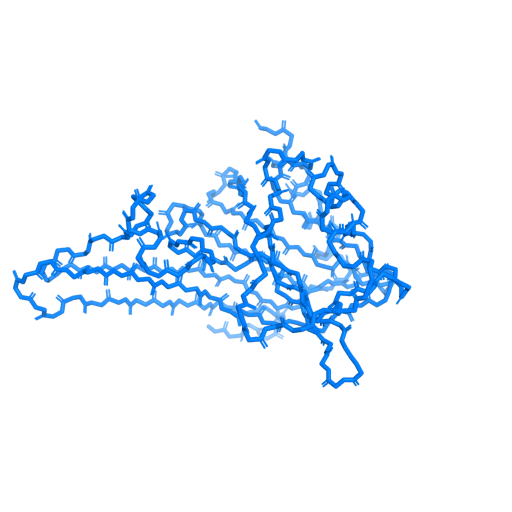.904 18.710 1.00 98.44 174 GLY A O 1
ATOM 1356 N N . LYS A 1 175 ? -21.715 -0.915 17.495 1.00 98.50 175 LYS A N 1
ATOM 1357 C CA . LYS A 1 175 ? -20.267 -0.675 17.471 1.00 98.50 175 LYS A CA 1
ATOM 1358 C C . LYS A 1 175 ? -19.848 0.066 16.212 1.00 98.50 175 LYS A C 1
ATOM 1360 O O . LYS A 1 175 ? -20.593 0.171 15.236 1.00 98.50 175 LYS A O 1
ATOM 1365 N N . SER A 1 176 ? -18.611 0.548 16.251 1.00 98.31 176 SER A N 1
ATOM 1366 C CA . SER A 1 176 ? -18.033 1.347 15.183 1.00 98.31 176 SER A CA 1
ATOM 1367 C C . SER A 1 176 ? -16.624 0.896 14.864 1.00 98.31 176 SER A C 1
ATOM 1369 O O . SER A 1 176 ? -15.869 0.508 15.754 1.00 98.31 176 SER A O 1
ATOM 1371 N N . TRP A 1 177 ? -16.268 1.009 13.596 1.00 98.12 177 TRP A N 1
ATOM 1372 C CA . TRP A 1 177 ? -14.918 0.807 13.097 1.00 98.12 177 TRP A CA 1
ATOM 1373 C C . TRP A 1 177 ? -14.418 2.116 12.478 1.00 98.12 177 TRP A C 1
ATOM 1375 O O . TRP A 1 177 ? -15.217 2.880 11.930 1.00 98.12 177 TRP A O 1
ATOM 1385 N N . ARG A 1 178 ? -13.117 2.407 12.579 1.00 97.94 178 ARG A N 1
ATOM 1386 C CA . ARG A 1 178 ? -12.510 3.576 11.928 1.00 97.94 178 ARG A CA 1
ATOM 1387 C C . ARG A 1 178 ? -11.199 3.211 11.262 1.00 97.94 178 ARG A C 1
ATOM 1389 O O . ARG A 1 178 ? -10.500 2.322 11.736 1.00 97.94 178 ARG A O 1
ATOM 1396 N N . VAL A 1 179 ? -10.832 4.014 10.274 1.00 97.88 179 VAL A N 1
ATOM 1397 C CA . VAL A 1 179 ? -9.476 4.072 9.736 1.00 97.88 179 VAL A CA 1
ATOM 1398 C C . VAL A 1 179 ? -9.060 5.519 9.518 1.00 97.88 179 VAL A C 1
ATOM 1400 O O . VAL A 1 179 ? -9.822 6.329 8.986 1.00 97.88 179 VAL A O 1
ATOM 1403 N N . ASP A 1 180 ? -7.842 5.822 9.944 1.00 97.44 180 ASP A N 1
ATOM 1404 C CA . ASP A 1 180 ? -7.175 7.102 9.780 1.00 97.44 180 ASP A CA 1
ATOM 1405 C C . ASP A 1 180 ? -5.988 6.943 8.841 1.00 97.44 180 ASP A C 1
ATOM 1407 O O . ASP A 1 180 ? -5.169 6.030 8.982 1.00 97.44 180 ASP A O 1
ATOM 1411 N N . MET A 1 181 ? -5.866 7.874 7.907 1.00 97.50 181 MET A N 1
ATOM 1412 C CA . MET A 1 181 ? -4.731 7.956 7.007 1.00 97.50 181 MET A CA 1
ATOM 1413 C C . MET A 1 181 ? -4.310 9.408 6.819 1.00 97.50 181 MET A C 1
ATOM 1415 O O . MET A 1 181 ? -5.110 10.335 6.948 1.00 97.50 181 MET A O 1
ATOM 1419 N N . ARG A 1 182 ? -3.039 9.607 6.490 1.00 97.88 182 ARG A N 1
ATOM 1420 C CA . ARG A 1 182 ? -2.535 10.891 6.010 1.00 97.88 182 ARG A CA 1
ATOM 1421 C C . ARG A 1 182 ? -1.790 10.656 4.716 1.00 97.88 182 ARG A C 1
ATOM 1423 O O . ARG A 1 182 ? -0.914 9.796 4.684 1.00 97.88 182 ARG A O 1
ATOM 1430 N N . LEU A 1 183 ? -2.142 11.398 3.677 1.00 97.94 183 LEU A N 1
ATOM 1431 C CA . LEU A 1 183 ? -1.611 11.186 2.335 1.00 97.94 183 LEU A CA 1
ATOM 1432 C C . LEU A 1 183 ? -1.481 12.494 1.561 1.00 97.94 183 LEU A C 1
ATOM 1434 O O . LEU A 1 183 ? -2.135 13.477 1.903 1.00 97.94 183 LEU A O 1
ATOM 1438 N N . GLY A 1 184 ? -0.645 12.514 0.532 1.00 97.25 184 GLY A N 1
ATOM 1439 C CA . GLY A 1 184 ? -0.451 13.684 -0.324 1.00 97.25 184 GLY A CA 1
ATOM 1440 C C . GLY A 1 184 ? 0.970 13.761 -0.863 1.00 97.25 184 GLY A C 1
ATOM 1441 O O . GLY A 1 184 ? 1.607 12.727 -1.049 1.00 97.25 184 GLY A O 1
ATOM 1442 N N . LEU A 1 185 ? 1.452 14.981 -1.091 1.00 97.50 185 LEU A N 1
ATOM 1443 C CA . LEU A 1 185 ? 2.781 15.242 -1.644 1.00 97.50 185 LEU A CA 1
ATOM 1444 C C . LEU A 1 185 ? 3.754 15.700 -0.549 1.00 97.50 185 LEU A C 1
ATOM 1446 O O . LEU A 1 185 ? 3.420 16.555 0.273 1.00 97.50 185 LEU A O 1
ATOM 1450 N N . LEU A 1 186 ? 4.968 15.160 -0.579 1.00 98.12 186 LEU A N 1
ATOM 1451 C CA . LEU A 1 186 ? 6.119 15.607 0.197 1.00 98.12 186 LEU A CA 1
ATOM 1452 C C . LEU A 1 186 ? 7.072 16.406 -0.692 1.00 98.12 186 LEU A C 1
ATOM 1454 O O . LEU A 1 186 ? 7.362 16.025 -1.828 1.00 98.12 186 LEU A O 1
ATOM 1458 N N . THR A 1 187 ? 7.627 17.481 -0.145 1.00 97.75 187 THR A N 1
ATOM 1459 C CA . THR A 1 187 ? 8.799 18.157 -0.717 1.00 97.75 187 THR A CA 1
ATOM 1460 C C . THR A 1 187 ? 10.025 17.238 -0.693 1.00 97.75 187 THR A C 1
ATOM 1462 O O . THR A 1 187 ? 10.040 16.211 -0.011 1.00 97.75 187 THR A O 1
ATOM 1465 N N . ALA A 1 188 ? 11.100 17.611 -1.393 1.00 97.94 188 ALA A N 1
ATOM 1466 C CA . ALA A 1 188 ? 12.333 16.821 -1.387 1.00 97.94 188 ALA A CA 1
ATOM 1467 C C . ALA A 1 188 ? 12.938 16.657 0.021 1.00 97.94 188 ALA A C 1
ATOM 1469 O O . ALA A 1 188 ? 13.329 15.560 0.412 1.00 97.94 188 ALA A O 1
ATOM 1470 N N . ALA A 1 189 ? 12.948 17.724 0.826 1.00 97.62 189 ALA A N 1
ATOM 1471 C CA . ALA A 1 189 ? 13.459 17.664 2.195 1.00 97.62 189 ALA A CA 1
ATOM 1472 C C . ALA A 1 189 ? 12.608 16.752 3.099 1.00 97.62 189 ALA A C 1
ATOM 1474 O O . ALA A 1 189 ? 13.153 15.968 3.879 1.00 97.62 189 ALA A O 1
ATOM 1475 N N . GLU A 1 190 ? 11.279 16.828 2.979 1.00 97.94 190 GLU A N 1
ATOM 1476 C CA . GLU A 1 190 ? 10.356 15.951 3.711 1.00 97.94 190 GLU A CA 1
ATOM 1477 C C . GLU A 1 190 ? 10.476 14.492 3.258 1.00 97.94 190 GLU A C 1
ATOM 1479 O O . GLU A 1 190 ? 10.418 13.592 4.091 1.00 97.94 190 GLU A O 1
ATOM 1484 N N . THR A 1 191 ? 10.698 14.255 1.962 1.00 98.69 191 THR A N 1
ATOM 1485 C CA . THR A 1 191 ? 10.908 12.918 1.390 1.00 98.69 191 THR A CA 1
ATOM 1486 C C . THR A 1 191 ? 12.136 12.253 1.995 1.00 98.69 191 THR A C 1
ATOM 1488 O O . THR A 1 191 ? 12.045 11.138 2.500 1.00 98.69 191 THR A O 1
ATOM 1491 N N . GLU A 1 192 ? 13.272 12.949 2.029 1.00 98.56 192 GLU A N 1
ATOM 1492 C CA . GLU A 1 192 ? 14.502 12.417 2.625 1.00 98.56 192 GLU A CA 1
ATOM 1493 C C . GLU A 1 192 ? 14.346 12.129 4.125 1.00 98.56 192 GLU A C 1
ATOM 1495 O O . GLU A 1 192 ? 14.888 11.146 4.634 1.00 98.56 192 GLU A O 1
ATOM 1500 N N . ALA A 1 193 ? 13.596 12.963 4.853 1.00 98.25 193 ALA A N 1
ATOM 1501 C CA . ALA A 1 193 ? 13.271 12.692 6.251 1.00 98.25 193 ALA A CA 1
ATOM 1502 C C . ALA A 1 193 ? 12.396 11.439 6.401 1.00 98.25 193 ALA A C 1
ATOM 1504 O O . ALA A 1 193 ? 12.748 10.541 7.164 1.00 98.25 193 ALA A O 1
ATOM 1505 N N . ALA A 1 194 ? 11.320 11.339 5.617 1.00 98.25 194 ALA A N 1
ATOM 1506 C CA . ALA A 1 194 ? 10.412 10.200 5.647 1.00 98.25 194 ALA A CA 1
ATOM 1507 C C . ALA A 1 194 ? 11.115 8.885 5.281 1.00 98.25 194 ALA A C 1
ATOM 1509 O O . ALA A 1 194 ? 10.867 7.872 5.927 1.00 98.25 194 ALA A O 1
ATOM 1510 N N . ILE A 1 195 ? 12.018 8.884 4.294 1.00 98.62 195 ILE A N 1
ATOM 1511 C CA . ILE A 1 195 ? 12.796 7.692 3.922 1.00 98.62 195 ILE A CA 1
ATOM 1512 C C . ILE A 1 195 ? 13.642 7.210 5.100 1.00 98.62 195 ILE A C 1
ATOM 1514 O O . ILE A 1 195 ? 13.581 6.028 5.433 1.00 98.62 195 ILE A O 1
ATOM 1518 N N . ARG A 1 196 ? 14.370 8.105 5.783 1.00 98.25 196 ARG A N 1
ATOM 1519 C CA . ARG A 1 196 ? 15.168 7.725 6.963 1.00 98.25 196 ARG A CA 1
ATOM 1520 C C . ARG A 1 196 ? 14.311 7.086 8.054 1.00 98.25 196 ARG A C 1
ATOM 1522 O O . ARG A 1 196 ? 14.705 6.060 8.610 1.00 98.25 196 ARG A O 1
ATOM 1529 N N . ASP A 1 197 ? 13.143 7.659 8.330 1.00 97.50 197 ASP A N 1
ATOM 1530 C CA . ASP A 1 197 ? 12.221 7.140 9.345 1.00 97.50 197 ASP A CA 1
ATOM 1531 C C . ASP A 1 197 ? 11.650 5.772 8.942 1.00 97.50 197 ASP A C 1
ATOM 1533 O O . ASP A 1 197 ? 11.619 4.841 9.751 1.00 97.50 197 ASP A O 1
ATOM 1537 N N . ILE A 1 198 ? 11.268 5.612 7.671 1.00 98.25 198 ILE A N 1
ATOM 1538 C CA . ILE A 1 198 ? 10.769 4.347 7.119 1.00 98.25 198 ILE A CA 1
ATOM 1539 C C . ILE A 1 198 ? 11.831 3.252 7.207 1.00 98.25 198 ILE A C 1
ATOM 1541 O O . ILE A 1 198 ? 11.537 2.132 7.629 1.00 98.25 198 ILE A O 1
ATOM 1545 N N . GLU A 1 199 ? 13.067 3.553 6.823 1.00 96.94 199 GLU A N 1
ATOM 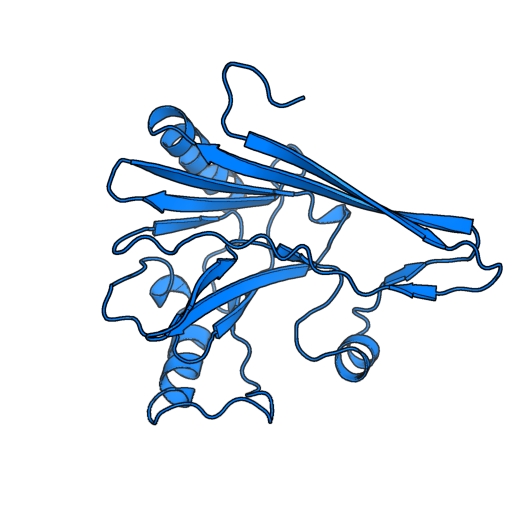1546 C CA . GLU A 1 199 ? 14.165 2.592 6.878 1.00 96.94 199 GLU A CA 1
ATOM 1547 C C . GLU A 1 199 ? 14.514 2.193 8.309 1.00 96.94 199 GLU A C 1
ATOM 1549 O O . GLU A 1 199 ? 14.808 1.022 8.562 1.00 96.94 199 GLU A O 1
ATOM 1554 N N . ALA A 1 200 ? 14.470 3.142 9.246 1.00 95.88 200 ALA A N 1
ATOM 1555 C CA . ALA A 1 200 ? 14.660 2.861 10.661 1.00 95.88 200 ALA A CA 1
ATOM 1556 C C . ALA A 1 200 ? 13.554 1.939 11.197 1.00 95.88 200 ALA A C 1
ATOM 1558 O O . ALA A 1 200 ? 13.864 0.945 11.852 1.00 95.88 200 ALA A O 1
ATOM 1559 N N . ALA A 1 201 ? 12.287 2.214 10.868 1.00 95.12 201 ALA A N 1
ATOM 1560 C CA . ALA A 1 201 ? 11.143 1.394 11.273 1.00 95.12 201 ALA A CA 1
ATOM 1561 C C . ALA A 1 201 ? 11.153 -0.008 10.636 1.00 95.12 201 ALA A C 1
ATOM 1563 O O . ALA A 1 201 ? 10.788 -0.990 11.277 1.00 95.12 201 ALA A O 1
ATOM 1564 N N . ARG A 1 202 ? 11.616 -0.145 9.389 1.00 93.56 202 ARG A N 1
ATOM 1565 C CA . ARG A 1 202 ? 11.705 -1.451 8.712 1.00 93.56 202 ARG A CA 1
ATOM 1566 C C . ARG A 1 202 ? 12.746 -2.380 9.347 1.00 93.56 202 ARG A C 1
ATOM 1568 O O . ARG A 1 202 ? 12.582 -3.600 9.298 1.00 93.56 202 ARG A O 1
ATOM 1575 N N . LYS A 1 203 ? 13.825 -1.812 9.902 1.00 88.75 203 LYS A N 1
ATOM 1576 C CA . LYS A 1 203 ? 14.936 -2.548 10.537 1.00 88.75 203 LYS A CA 1
ATOM 1577 C C . LYS A 1 203 ? 14.614 -3.049 11.950 1.00 88.75 203 LYS A C 1
ATOM 1579 O O . LYS A 1 203 ? 15.362 -3.884 12.452 1.00 88.75 203 LYS A O 1
ATOM 1584 N N . THR A 1 204 ? 13.550 -2.544 12.576 1.00 77.25 204 THR A N 1
ATOM 1585 C CA . THR A 1 204 ? 13.044 -3.029 13.872 1.00 77.25 204 THR A CA 1
ATOM 1586 C C . THR A 1 204 ? 12.105 -4.224 13.726 1.00 77.25 204 THR A C 1
ATOM 1588 O O . THR A 1 204 ? 12.134 -5.074 14.636 1.00 77.25 204 THR A O 1
#

pLDDT: mean 94.42, std 7.35, range [41.81, 98.69]

Sequence (204 aa):
MIGEKSALLDVSLRVDNLKKTPMDLMYLAHANFRPADNGELVYTAPYTAEAVRVRRSIPGHITPKPGYPEFLAELAANPVIHHRLEPELGFDPEVAFTIDMKPDKAGFAHALQKRPDGTADYIRYRPEQAAKCIRWICRTPDQDAIGMAFPATAEVEGYAAEKRKGNIVVLDGGKSWRVDMRLGLLTAAETEAAIRDIEAARKT

Foldseek 3Di:
DQPPPDQKDKDKDKDWQQDQFKDWDWDKQQDKDFDAAQWFKFWQFDQALVQKPKDQDDPPVADFDPCVNVVNVVCSHGVRVPRTRHVPPACVAKIKIKGQFFAAPVQKIWMWTQHPLQKIWIKIWHCVQAVIWMWMAGDDPVDGIIDNTIRIQFDDPDDVVRVVVVSIDIAHHRGMGMIIMMTGMGDNVRSVVVNVRSVVSNVD

Radius of gyration: 17.38 Å; Cα contacts (8 Å, |Δi|>4): 454; chains: 1; bounding box: 44×45×41 Å

Solvent-accessible surface area (backbone atoms only — not comparable to full-atom values): 11008 Å² total; per-residue (Å²): 128,75,50,100,86,49,62,46,44,81,47,76,49,76,48,73,34,87,46,89,52,71,39,83,46,81,52,69,49,84,67,70,42,70,70,43,68,66,12,36,58,50,50,15,34,57,92,37,39,84,33,31,31,50,61,82,77,75,59,95,90,63,86,67,56,91,65,42,71,59,50,48,52,48,36,38,68,41,45,65,69,73,30,46,36,44,82,83,65,74,28,50,69,58,48,46,29,46,34,54,62,36,50,32,97,88,47,40,21,44,29,32,39,36,31,79,88,41,28,17,47,38,37,34,32,37,41,91,58,21,78,27,26,38,28,38,35,29,42,45,100,89,42,65,36,28,26,78,61,18,52,8,42,42,76,90,76,43,70,74,52,32,48,76,72,64,38,55,44,71,39,45,38,71,36,71,52,54,46,53,37,40,35,38,53,35,52,44,72,53,30,56,51,50,50,55,55,30,56,55,38,40,75,106

Secondary structure (DSSP, 8-state):
---TT--EEEEEEEEE--SSS-EEE--B----BPPPTT-EEEESS-SSTTTEEEP----TT--PPTTHHHHHHHHHH-GGGGGB--TT----S-EEEEE-PPP-TTS-EEEEEE-TTS-EEEEEE-TTT--EEEEEEEESSS-EEEEEEEEESS-SS-HHHHHHTT--EEE-TT-EEEEEEEEEEEPHHHHHHHHHHHHHHHH-